Protein AF-A0A0U5C241-F1 (afdb_monomer)

Sequence (301 aa):
MSLVLGRASFMQSLDIDAQRPKVSLDPALRAWDESFIMGIRLAELQGRIFNLYSPIIMTRDTSAREPLVQDLALAMEKWYLELKQINPEGVNSARIYSLSRGNWEILFYSTQTLLFHASSGLGGGISAQCFAAAQSSLRAHLDVFPRYQEAQLLSAADYCNWILLSSSFVPFIITFLHAITAKDNNSITLLEQVLDTLQTFRTTSRGSENLYQICSTFTQVAKKLDSSQQQQQDSLHASDTAQNPSLFDPEFFQDALGADLSTHGDGDISMLDPVYTADILNDWLSGPPFPWERLDIEPGN

pLDDT: mean 78.36, std 17.92, range [30.17, 98.19]

Nearest PDB structures (foldseek):
  8qai-assembly2_B  TM=4.535E-01  e=3.267E+00  synthetic construct
  8apo-assembly1_Xd  TM=2.351E-01  e=6.649E+00  Polytomella magna

Organism: Aspergillus calidoustus (NCBI:txid454130)

Foldseek 3Di:
DCQQQQHQDPADPVNDPDDQDDQDPQLQCRLVSQVVVLVVLLVVLSNLLLVLQPPVNLPDDLVVCVVSLVVSVVSLVVSLVSNVVRDNPNHPPSLVVVLVNLLVQLLSLLSQLSSQLSSQHQPRARDPSNLVSLLSNLVSCLVNLVSCVVVVPDDLLRCCVPRVSSGFPSSLLSLLVCCLVVVDVVSLVSLVSSLVSLVRCLVVDLLSVLSSLLSVLSSLLSVLSSVVVVVVVVVVVDDDDDDDPDPLDLVSSCVSVVPPPPDDDDDDRPRPRSVVSSVQSVCCSNGRGHRSCVSVDDPDD

Structure (mmCIF, N/CA/C/O backbone):
data_AF-A0A0U5C241-F1
#
_entry.id   AF-A0A0U5C241-F1
#
loop_
_atom_site.group_PDB
_atom_site.id
_atom_site.type_symbol
_atom_site.label_atom_id
_atom_site.label_alt_id
_atom_site.label_comp_id
_atom_site.label_asym_id
_atom_site.label_entity_id
_atom_site.label_seq_id
_atom_site.pdbx_PDB_ins_code
_atom_site.Cartn_x
_atom_site.Cartn_y
_atom_site.Cartn_z
_atom_site.occupancy
_atom_site.B_iso_or_equiv
_atom_site.auth_seq_id
_atom_site.auth_comp_id
_atom_site.auth_asym_id
_atom_site.auth_atom_id
_atom_site.pdbx_PDB_model_num
ATOM 1 N N . MET A 1 1 ? 8.093 -7.503 2.665 1.00 59.78 1 MET A N 1
ATOM 2 C CA . MET A 1 1 ? 6.871 -8.337 2.731 1.00 59.78 1 MET A CA 1
ATOM 3 C C . MET A 1 1 ? 6.528 -8.875 4.118 1.00 59.78 1 MET A C 1
ATOM 5 O O . MET A 1 1 ? 5.349 -9.080 4.339 1.00 59.78 1 MET A O 1
ATOM 9 N N . SER A 1 2 ? 7.463 -9.075 5.060 1.00 66.50 2 SER A N 1
ATOM 10 C CA . SER A 1 2 ? 7.144 -9.514 6.442 1.00 66.50 2 SER A CA 1
ATOM 11 C C . SER A 1 2 ? 6.012 -8.711 7.089 1.00 66.50 2 SER A C 1
ATOM 13 O O . SER A 1 2 ? 5.047 -9.280 7.586 1.00 66.50 2 SER A O 1
ATOM 15 N N . LEU A 1 3 ? 6.094 -7.382 6.977 1.00 69.44 3 LEU A N 1
ATOM 16 C CA . LEU A 1 3 ? 5.071 -6.463 7.461 1.00 69.44 3 LEU A CA 1
ATOM 17 C C . LEU A 1 3 ? 3.717 -6.660 6.775 1.00 69.44 3 LEU A C 1
ATOM 19 O O . LEU A 1 3 ? 2.697 -6.650 7.433 1.00 69.44 3 LEU A O 1
ATOM 23 N N . VAL A 1 4 ? 3.680 -6.841 5.463 1.00 68.62 4 VAL A N 1
ATOM 24 C CA . VAL A 1 4 ? 2.408 -6.994 4.737 1.00 68.62 4 VAL A CA 1
ATOM 25 C C . VAL A 1 4 ? 1.796 -8.381 4.964 1.00 68.62 4 VAL A C 1
ATOM 27 O O . VAL A 1 4 ? 0.585 -8.531 4.929 1.00 68.62 4 VAL A O 1
ATOM 30 N N . LEU A 1 5 ? 2.635 -9.386 5.227 1.00 68.56 5 LEU A N 1
ATOM 31 C CA . LEU A 1 5 ? 2.247 -10.778 5.466 1.00 68.56 5 LEU A CA 1
ATOM 32 C C . LEU A 1 5 ? 2.026 -11.112 6.950 1.00 68.56 5 LEU A C 1
ATOM 34 O O . LEU A 1 5 ? 1.772 -12.272 7.262 1.00 68.56 5 LEU A O 1
ATOM 38 N N . GLY A 1 6 ? 2.205 -10.161 7.868 1.00 68.69 6 GLY A N 1
ATOM 39 C CA . GLY A 1 6 ? 1.970 -10.400 9.294 1.00 68.69 6 GLY A CA 1
ATOM 40 C C . GLY A 1 6 ? 2.957 -11.307 10.009 1.00 68.69 6 GLY A C 1
ATOM 41 O O . GLY A 1 6 ? 2.686 -11.750 11.122 1.00 68.69 6 GLY A O 1
ATOM 42 N N . ARG A 1 7 ? 4.103 -11.608 9.399 1.00 71.06 7 ARG A N 1
ATOM 43 C CA . ARG A 1 7 ? 5.052 -12.597 9.922 1.00 71.06 7 ARG A CA 1
ATOM 44 C C . ARG A 1 7 ? 6.474 -12.082 9.900 1.00 71.06 7 ARG A C 1
ATOM 46 O O . ARG A 1 7 ? 6.858 -11.333 9.003 1.00 71.06 7 ARG A O 1
ATOM 53 N N . ALA A 1 8 ? 7.270 -12.523 10.869 1.00 73.19 8 ALA A N 1
ATOM 54 C CA . ALA A 1 8 ? 8.681 -12.173 10.929 1.00 73.19 8 ALA A CA 1
ATOM 55 C C . ALA A 1 8 ? 9.400 -12.595 9.639 1.00 73.19 8 ALA A C 1
ATOM 57 O O . ALA A 1 8 ? 9.081 -13.619 9.033 1.00 73.19 8 ALA A O 1
ATOM 58 N N . SER A 1 9 ? 10.372 -11.788 9.209 1.00 74.12 9 SER A N 1
ATOM 59 C CA . SER A 1 9 ? 11.200 -12.158 8.063 1.00 74.12 9 SER A CA 1
ATOM 60 C C . SER A 1 9 ? 12.032 -13.390 8.413 1.00 74.12 9 SER A C 1
ATOM 62 O O . SER A 1 9 ? 12.724 -13.395 9.431 1.00 74.12 9 SER A O 1
ATOM 64 N N . PHE A 1 10 ? 11.995 -14.410 7.554 1.00 72.31 10 PHE A N 1
ATOM 65 C CA . PHE A 1 10 ? 12.862 -15.586 7.676 1.00 72.31 10 PHE A CA 1
ATOM 66 C C . PHE A 1 10 ? 14.340 -15.252 7.431 1.00 72.31 10 PHE A C 1
ATOM 68 O O . PHE A 1 10 ? 15.212 -15.970 7.902 1.00 72.31 10 PHE A O 1
ATOM 75 N N . MET A 1 11 ? 14.610 -14.161 6.710 1.00 76.19 11 MET A N 1
ATOM 76 C CA . MET A 1 11 ? 15.948 -13.637 6.444 1.00 76.19 11 MET A CA 1
ATOM 77 C C . MET A 1 11 ? 16.036 -12.234 7.041 1.00 76.19 11 MET A C 1
ATOM 79 O O . MET A 1 11 ? 15.288 -11.340 6.627 1.00 76.19 11 MET A O 1
ATOM 83 N N . GLN A 1 12 ? 16.883 -12.041 8.052 1.00 73.50 12 GLN A N 1
ATOM 84 C CA . GLN A 1 12 ? 17.067 -10.724 8.659 1.00 73.50 12 GLN A CA 1
ATOM 85 C C . GLN A 1 12 ? 17.975 -9.875 7.771 1.00 73.50 12 GLN A C 1
ATOM 87 O O . GLN A 1 12 ? 18.817 -10.400 7.052 1.00 73.50 12 GLN A O 1
ATOM 92 N N . SER A 1 13 ? 17.852 -8.546 7.839 1.00 72.62 13 SER A N 1
ATOM 93 C CA . SER A 1 13 ? 18.715 -7.651 7.051 1.00 72.62 13 SER A CA 1
ATOM 94 C C . SER A 1 13 ? 20.209 -7.868 7.325 1.00 72.62 13 SER A C 1
ATOM 96 O O . SER A 1 13 ? 21.023 -7.621 6.446 1.00 72.62 13 SER A O 1
ATOM 98 N N . LEU A 1 14 ? 20.563 -8.333 8.529 1.00 73.75 14 LEU A N 1
ATOM 99 C CA . LEU A 1 14 ? 21.940 -8.658 8.919 1.00 73.75 14 LEU A CA 1
ATOM 100 C C . LEU A 1 14 ? 22.480 -9.925 8.239 1.00 73.75 14 LEU A C 1
ATOM 102 O O . LEU A 1 14 ? 23.694 -10.076 8.145 1.00 73.75 14 LEU A O 1
ATOM 106 N N . ASP A 1 15 ? 21.596 -10.799 7.755 1.00 77.56 15 ASP A N 1
ATOM 107 C CA . ASP A 1 15 ? 21.958 -12.047 7.074 1.00 77.56 15 ASP A CA 1
ATOM 108 C C . ASP A 1 15 ? 22.133 -11.848 5.557 1.00 77.56 15 ASP A C 1
ATOM 110 O O . ASP A 1 15 ? 22.505 -12.780 4.847 1.00 77.56 15 ASP A O 1
ATOM 114 N N . ILE A 1 16 ? 21.847 -10.644 5.042 1.00 81.94 16 ILE A N 1
ATOM 115 C CA . ILE A 1 16 ? 21.964 -10.306 3.622 1.00 81.94 16 ILE A CA 1
ATOM 116 C C . ILE A 1 16 ? 23.348 -9.700 3.376 1.00 81.94 16 ILE A C 1
ATOM 118 O O . ILE A 1 16 ? 23.592 -8.528 3.657 1.00 81.94 16 ILE A O 1
ATOM 122 N N . ASP A 1 17 ? 24.251 -10.495 2.811 1.00 84.31 17 ASP A N 1
ATOM 123 C CA . ASP A 1 17 ? 25.594 -10.074 2.393 1.00 84.31 17 ASP A CA 1
ATOM 124 C C . ASP A 1 17 ? 25.641 -9.536 0.948 1.00 84.31 17 ASP A C 1
ATOM 126 O O . ASP A 1 17 ? 26.655 -8.991 0.497 1.00 84.31 17 ASP A O 1
ATOM 130 N N . ALA A 1 18 ? 24.526 -9.643 0.222 1.00 85.88 18 ALA A N 1
ATOM 131 C CA . ALA A 1 18 ? 24.393 -9.144 -1.135 1.00 85.88 18 ALA A CA 1
ATOM 132 C C . ALA A 1 18 ? 24.507 -7.611 -1.192 1.00 85.88 18 ALA A C 1
ATOM 134 O O . ALA A 1 18 ? 23.811 -6.870 -0.495 1.00 85.88 18 ALA A O 1
ATOM 135 N N . GLN A 1 19 ? 25.358 -7.116 -2.094 1.00 87.06 19 GLN A N 1
ATOM 136 C CA . GLN A 1 19 ? 25.434 -5.686 -2.386 1.00 87.06 19 GLN A CA 1
ATOM 137 C C . GLN A 1 19 ? 24.187 -5.225 -3.143 1.00 87.06 19 GLN A C 1
ATOM 139 O O . GLN A 1 19 ? 23.622 -5.960 -3.956 1.00 87.06 19 GLN A O 1
ATOM 144 N N . ARG A 1 20 ? 23.790 -3.966 -2.928 1.00 87.56 20 ARG A N 1
ATOM 145 C CA . ARG A 1 20 ? 22.727 -3.353 -3.732 1.00 87.56 20 ARG A CA 1
ATOM 146 C C . ARG A 1 20 ? 23.134 -3.315 -5.212 1.00 87.56 20 ARG A C 1
ATOM 148 O O . ARG A 1 20 ? 24.317 -3.104 -5.503 1.00 87.56 20 ARG A O 1
ATOM 155 N N . PRO A 1 21 ? 22.176 -3.470 -6.143 1.00 89.69 21 PRO A N 1
ATOM 156 C CA . PRO A 1 21 ? 22.462 -3.348 -7.565 1.00 89.69 21 PRO A CA 1
ATOM 157 C C . PRO A 1 21 ? 23.100 -2.000 -7.894 1.00 89.69 21 PRO A C 1
ATOM 159 O O . PRO A 1 21 ? 22.772 -0.973 -7.294 1.00 89.69 21 PRO A O 1
ATOM 162 N N . LYS A 1 22 ? 24.013 -2.002 -8.866 1.00 93.62 22 LYS A N 1
ATOM 163 C CA . LYS A 1 22 ? 24.551 -0.764 -9.431 1.00 93.62 22 LYS A CA 1
ATOM 164 C C . LYS A 1 22 ? 23.527 -0.184 -10.397 1.00 93.62 22 LYS A C 1
ATOM 166 O O . LYS A 1 22 ? 22.982 -0.920 -11.211 1.00 93.62 22 LYS A O 1
ATOM 171 N N . VAL A 1 23 ? 23.323 1.126 -10.325 1.00 95.88 23 VAL A N 1
ATOM 172 C CA . VAL A 1 23 ? 22.474 1.851 -11.273 1.00 95.88 23 VAL A CA 1
ATOM 173 C C . VAL A 1 23 ? 23.145 1.857 -12.645 1.00 95.88 23 VAL A C 1
ATOM 175 O O . VAL A 1 23 ? 24.320 2.221 -12.758 1.00 95.88 23 VAL A O 1
ATO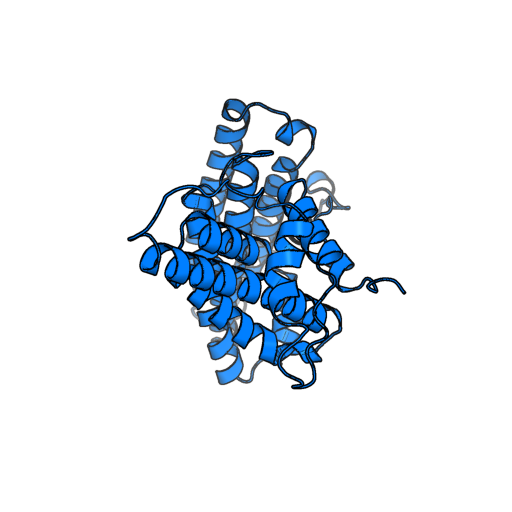M 178 N N . SER A 1 24 ? 22.410 1.448 -13.676 1.00 94.38 24 SER A N 1
ATOM 179 C CA . SER A 1 24 ? 22.882 1.475 -15.055 1.00 94.38 24 SER A CA 1
ATOM 180 C C . SER A 1 24 ? 23.155 2.903 -15.534 1.00 94.38 24 SER A C 1
ATOM 182 O O . SER A 1 24 ? 22.475 3.860 -15.161 1.00 94.38 24 SER A O 1
ATOM 184 N N . LEU A 1 25 ? 24.155 3.042 -16.407 1.00 94.94 25 LEU A N 1
ATOM 185 C CA . LEU A 1 25 ? 24.402 4.284 -17.145 1.00 94.94 25 LEU A CA 1
ATOM 186 C C . LEU A 1 25 ? 23.478 4.429 -18.362 1.00 94.94 25 LEU A C 1
ATOM 188 O O . LEU A 1 25 ? 23.414 5.514 -18.933 1.00 94.94 25 LEU A O 1
ATOM 192 N N . ASP A 1 26 ? 22.785 3.357 -18.756 1.00 96.56 26 ASP A N 1
ATOM 193 C CA . ASP A 1 26 ? 21.784 3.382 -19.820 1.00 96.56 26 ASP A CA 1
ATOM 194 C C . ASP A 1 26 ? 20.550 4.180 -19.359 1.00 96.56 26 ASP A C 1
ATOM 196 O O . ASP A 1 26 ? 19.857 3.735 -18.433 1.00 96.56 26 ASP A O 1
ATOM 200 N N . PRO A 1 27 ? 20.233 5.328 -19.993 1.00 94.69 27 PRO A N 1
ATOM 201 C CA . PRO A 1 27 ? 19.052 6.120 -19.651 1.00 94.69 27 PRO A CA 1
ATOM 202 C C . PRO A 1 27 ? 17.745 5.319 -19.721 1.00 94.69 27 PRO A C 1
ATOM 204 O O . PRO A 1 27 ? 16.825 5.587 -18.952 1.00 94.69 27 PRO A O 1
ATOM 207 N N . ALA A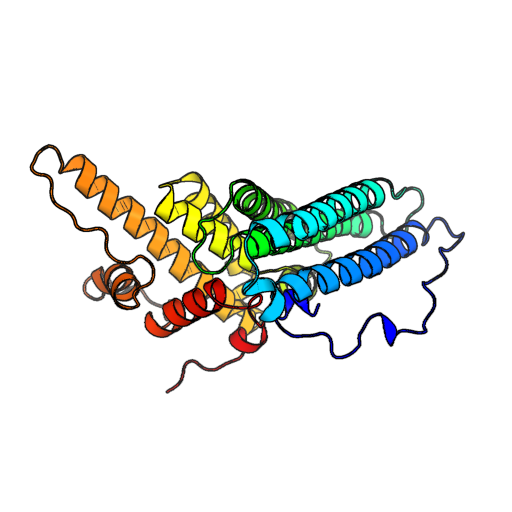 1 28 ? 17.679 4.291 -20.576 1.00 97.25 28 ALA A N 1
ATOM 208 C CA . ALA A 1 28 ? 16.505 3.434 -20.712 1.00 97.25 28 ALA A CA 1
ATOM 209 C C . ALA A 1 28 ? 16.205 2.594 -19.464 1.00 97.25 28 ALA A C 1
ATOM 211 O O . ALA A 1 28 ? 15.046 2.243 -19.236 1.00 97.25 28 ALA A O 1
ATOM 212 N N . LEU A 1 29 ? 17.228 2.279 -18.664 1.00 96.25 29 LEU A N 1
ATOM 213 C CA . LEU A 1 29 ? 17.142 1.375 -17.512 1.00 96.25 29 LEU A CA 1
ATOM 214 C C . LEU A 1 29 ? 17.347 2.086 -16.174 1.00 96.25 29 LEU A C 1
ATOM 216 O O . LEU A 1 29 ? 16.823 1.642 -15.155 1.00 96.25 29 LEU A O 1
ATOM 220 N N . ARG A 1 30 ? 18.060 3.213 -16.169 1.00 96.50 30 ARG A N 1
ATOM 221 C CA . ARG A 1 30 ? 18.445 3.940 -14.957 1.00 96.50 30 ARG A CA 1
ATOM 222 C C . ARG A 1 30 ? 17.284 4.192 -13.991 1.00 96.50 30 ARG A C 1
ATOM 224 O O . ARG A 1 30 ? 17.402 3.904 -12.803 1.00 96.50 30 ARG A O 1
ATOM 231 N N . ALA A 1 31 ? 16.159 4.700 -14.491 1.00 96.81 31 ALA A N 1
ATOM 232 C CA . ALA A 1 31 ? 15.002 5.019 -13.654 1.00 96.81 31 ALA A CA 1
ATOM 233 C C . ALA A 1 31 ? 14.359 3.764 -13.030 1.00 96.81 31 ALA A C 1
ATOM 235 O O . ALA A 1 31 ? 13.809 3.831 -11.924 1.00 96.81 31 ALA A O 1
ATOM 236 N N . TRP A 1 32 ? 14.438 2.615 -13.712 1.00 96.50 32 TRP A N 1
ATOM 237 C CA . TRP A 1 32 ? 14.008 1.323 -13.177 1.00 96.50 32 TRP A CA 1
ATOM 238 C C . TRP A 1 32 ? 14.945 0.834 -12.077 1.00 96.50 32 TRP A C 1
ATOM 240 O O . TRP A 1 32 ? 14.460 0.457 -11.012 1.00 96.50 32 TRP A O 1
ATOM 250 N N . ASP A 1 33 ? 16.259 0.916 -12.286 1.00 96.56 33 ASP A N 1
ATOM 251 C CA . ASP A 1 33 ? 17.255 0.518 -11.285 1.00 96.56 33 ASP A CA 1
ATOM 252 C C . ASP A 1 33 ? 17.141 1.365 -10.011 1.00 96.56 33 ASP A C 1
ATOM 254 O O . ASP A 1 33 ? 17.117 0.835 -8.898 1.00 96.56 33 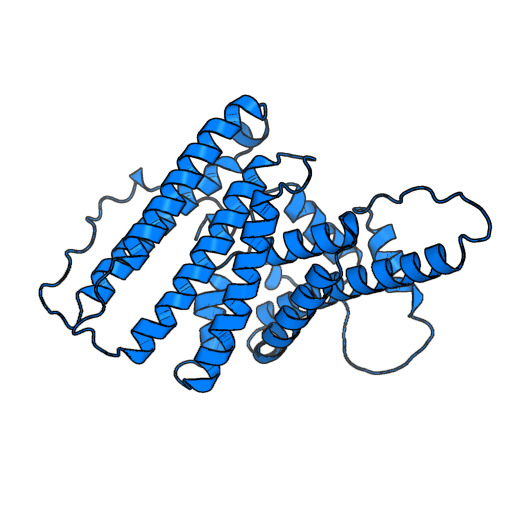ASP A O 1
ATOM 258 N N . GLU A 1 34 ? 17.003 2.685 -10.161 1.00 97.00 34 GLU A N 1
ATOM 259 C CA . GLU A 1 34 ? 16.780 3.601 -9.040 1.00 97.00 34 GLU A CA 1
ATOM 260 C C . GLU A 1 34 ? 15.471 3.259 -8.303 1.00 97.00 34 GLU A C 1
ATOM 262 O O . GLU A 1 34 ? 15.453 3.191 -7.072 1.00 97.00 34 GLU A O 1
ATOM 267 N N . SER A 1 35 ? 14.391 2.943 -9.031 1.00 96.38 35 SER A N 1
ATOM 268 C CA . SER A 1 35 ? 13.113 2.525 -8.427 1.00 96.38 35 SER A CA 1
ATOM 269 C C . SER A 1 35 ? 13.229 1.182 -7.697 1.00 96.38 35 SER A C 1
ATOM 271 O O . SER A 1 35 ? 12.663 1.014 -6.618 1.00 96.38 35 SER A O 1
ATOM 273 N N . PHE A 1 36 ? 14.000 0.234 -8.232 1.00 95.12 36 PHE A N 1
ATOM 274 C 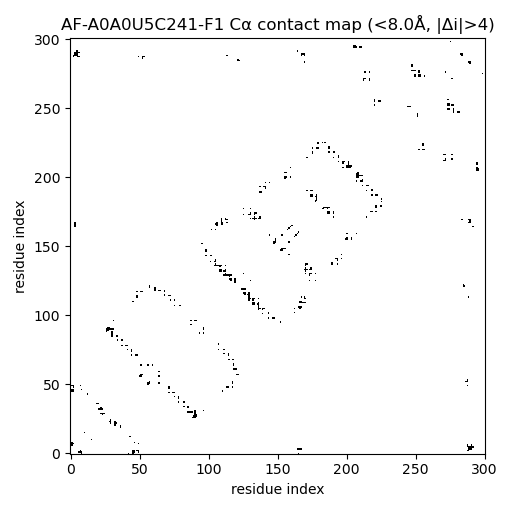CA . PHE A 1 36 ? 14.251 -1.053 -7.587 1.00 95.12 36 PHE A CA 1
ATOM 275 C C . PHE A 1 36 ? 15.023 -0.885 -6.272 1.00 95.12 36 PHE A C 1
ATOM 277 O O . PHE A 1 36 ? 14.653 -1.470 -5.252 1.00 95.12 36 PHE A O 1
ATOM 284 N N . ILE A 1 37 ? 16.038 -0.015 -6.254 1.00 95.94 37 ILE A N 1
ATOM 285 C CA . ILE A 1 37 ? 16.758 0.352 -5.027 1.00 95.94 37 ILE A CA 1
ATOM 286 C C . ILE A 1 37 ? 15.805 0.984 -4.004 1.00 95.94 37 ILE A C 1
ATOM 288 O O . ILE A 1 37 ? 15.890 0.669 -2.813 1.00 95.94 37 ILE A O 1
ATOM 292 N N . MET A 1 38 ? 14.864 1.829 -4.440 1.00 96.50 38 MET A N 1
ATOM 293 C CA . MET A 1 38 ? 13.820 2.348 -3.551 1.00 96.50 38 MET A CA 1
ATOM 294 C C . MET A 1 38 ? 12.932 1.232 -2.995 1.00 96.50 38 MET A C 1
ATOM 296 O O . MET A 1 38 ? 12.625 1.261 -1.804 1.00 96.50 38 MET A O 1
ATOM 300 N N . GLY A 1 39 ? 12.602 0.213 -3.789 1.00 93.75 39 GLY A N 1
ATOM 301 C CA . GLY A 1 39 ? 11.913 -0.990 -3.316 1.00 93.75 39 GLY A CA 1
ATOM 302 C C . GLY A 1 39 ? 12.653 -1.711 -2.186 1.00 93.75 39 GLY A C 1
ATOM 303 O O . GLY A 1 39 ? 12.050 -2.012 -1.156 1.00 93.75 39 GLY A O 1
ATOM 304 N N . ILE A 1 40 ? 13.968 -1.911 -2.326 1.00 92.94 40 ILE A N 1
ATOM 305 C CA . ILE A 1 40 ? 14.811 -2.510 -1.273 1.00 92.94 40 ILE A CA 1
ATOM 306 C C . ILE A 1 40 ? 14.744 -1.670 0.008 1.00 92.94 40 ILE A C 1
ATOM 308 O O . ILE A 1 40 ? 14.508 -2.194 1.095 1.00 92.94 40 ILE A O 1
ATOM 312 N N . ARG A 1 41 ? 14.895 -0.349 -0.113 1.00 94.25 41 ARG A N 1
ATOM 313 C CA . ARG A 1 41 ? 14.855 0.567 1.036 1.00 94.25 41 ARG A CA 1
ATOM 314 C C . ARG A 1 41 ? 13.488 0.598 1.717 1.00 94.25 41 ARG A C 1
ATOM 316 O O . ARG A 1 41 ? 13.424 0.681 2.940 1.00 94.25 41 ARG A O 1
ATOM 323 N N . LEU A 1 42 ? 12.400 0.506 0.951 1.00 93.62 42 LEU A N 1
ATOM 324 C CA . LEU A 1 42 ? 11.059 0.389 1.520 1.00 93.62 42 LEU A CA 1
ATOM 325 C C . LEU A 1 42 ? 10.914 -0.925 2.289 1.00 93.62 42 LEU A C 1
ATOM 327 O O . LEU A 1 42 ? 10.381 -0.920 3.392 1.00 93.62 42 LEU A O 1
ATOM 331 N N . ALA A 1 43 ? 11.426 -2.035 1.753 1.00 89.81 43 ALA A N 1
ATOM 332 C CA . ALA A 1 43 ? 11.400 -3.321 2.442 1.00 89.81 43 ALA A CA 1
ATOM 333 C C . ALA A 1 43 ? 12.186 -3.290 3.770 1.00 89.81 43 ALA A C 1
ATOM 335 O O . ALA A 1 43 ? 11.718 -3.840 4.768 1.00 89.81 43 ALA A O 1
ATOM 336 N N . GLU A 1 44 ? 13.331 -2.601 3.816 1.00 90.75 44 GLU A N 1
ATOM 337 C CA . GLU A 1 44 ? 14.088 -2.355 5.055 1.00 90.75 44 GLU A CA 1
ATOM 338 C C . GLU A 1 44 ? 13.259 -1.550 6.075 1.00 90.75 44 GLU A C 1
ATOM 340 O O . GLU A 1 44 ? 13.179 -1.923 7.248 1.00 90.75 44 GLU A O 1
ATOM 345 N N . LEU A 1 45 ? 12.594 -0.473 5.635 1.00 93.00 45 LEU A N 1
ATOM 346 C CA . LEU A 1 45 ? 11.695 0.319 6.485 1.00 93.00 45 LEU A CA 1
ATOM 347 C C . LEU A 1 45 ? 10.522 -0.519 6.999 1.00 93.00 45 LEU A C 1
ATOM 349 O O . LEU A 1 45 ? 10.238 -0.497 8.194 1.00 93.00 45 LEU A O 1
ATOM 353 N N . GLN A 1 46 ? 9.893 -1.315 6.135 1.00 90.38 46 GLN A N 1
ATOM 354 C CA . GLN A 1 46 ? 8.820 -2.230 6.513 1.00 90.38 46 GLN A CA 1
ATOM 355 C C . GLN A 1 46 ? 9.277 -3.243 7.572 1.00 90.38 46 GLN A C 1
ATOM 357 O O . GLN A 1 46 ? 8.538 -3.512 8.515 1.00 90.38 46 GLN A O 1
ATOM 362 N N . GLY A 1 47 ? 10.501 -3.770 7.465 1.00 87.44 47 GLY A N 1
ATOM 363 C CA . GLY A 1 47 ? 11.082 -4.647 8.485 1.00 87.44 47 GLY A CA 1
ATOM 364 C C . GLY A 1 47 ? 11.242 -3.953 9.841 1.00 87.44 47 GLY A C 1
ATOM 365 O O . GLY A 1 47 ? 10.886 -4.516 10.874 1.00 87.44 47 GLY A O 1
ATOM 366 N N . ARG A 1 48 ? 11.702 -2.697 9.848 1.00 89.62 48 ARG A N 1
ATOM 367 C CA . ARG A 1 48 ? 11.811 -1.896 11.080 1.00 89.62 48 ARG A CA 1
ATOM 368 C C . ARG A 1 48 ? 10.443 -1.567 11.684 1.00 89.62 48 ARG A C 1
ATOM 370 O O . ARG A 1 48 ? 10.304 -1.631 12.901 1.00 89.62 48 ARG A O 1
ATOM 377 N N . ILE A 1 49 ? 9.443 -1.262 10.854 1.00 89.94 49 ILE A N 1
ATOM 378 C CA . ILE A 1 49 ? 8.055 -1.042 11.293 1.00 89.94 49 ILE A CA 1
ATOM 379 C C . ILE A 1 49 ? 7.483 -2.323 11.901 1.00 89.94 49 ILE A C 1
ATOM 381 O O . ILE A 1 49 ? 6.856 -2.268 12.954 1.00 89.94 49 ILE A O 1
ATOM 385 N N . PHE A 1 50 ? 7.746 -3.488 11.302 1.00 85.94 50 PHE A N 1
ATOM 386 C CA . PHE A 1 50 ? 7.276 -4.769 11.833 1.00 85.94 50 PHE A CA 1
ATOM 387 C C . PHE A 1 50 ? 7.773 -5.020 13.265 1.00 85.94 50 PHE A C 1
ATOM 389 O O . PHE A 1 50 ? 7.021 -5.514 14.100 1.00 85.94 50 PHE A O 1
ATOM 396 N N . ASN A 1 51 ? 8.995 -4.596 13.600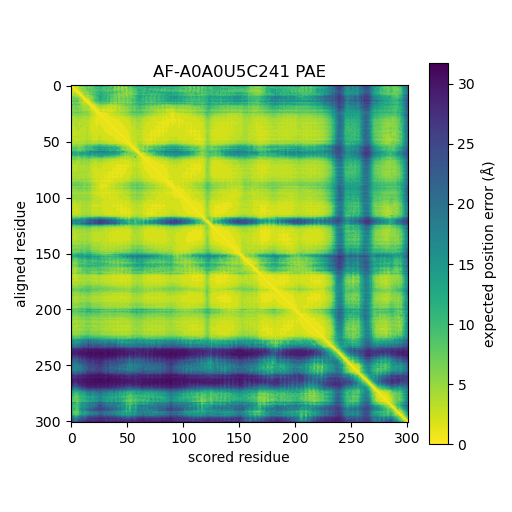 1.00 85.06 51 ASN A N 1
ATOM 397 C CA . ASN A 1 51 ? 9.527 -4.728 14.960 1.00 85.06 51 ASN A CA 1
ATOM 398 C C . ASN A 1 51 ? 8.720 -3.945 16.014 1.00 85.06 51 ASN A C 1
ATOM 400 O O . ASN A 1 51 ? 8.762 -4.310 17.192 1.00 85.06 51 ASN A O 1
ATOM 404 N N . LEU A 1 52 ? 7.958 -2.915 15.619 1.00 85.06 52 LEU A N 1
ATOM 405 C CA . LEU A 1 52 ? 7.053 -2.195 16.525 1.00 85.06 52 LEU A CA 1
ATOM 406 C C . LEU A 1 52 ? 5.874 -3.057 16.997 1.00 85.06 52 LEU A C 1
ATOM 408 O O . LEU A 1 52 ? 5.344 -2.812 18.077 1.00 85.06 52 LEU A O 1
ATOM 412 N N . TYR A 1 53 ? 5.507 -4.079 16.221 1.00 80.56 53 TYR A N 1
ATOM 413 C CA . TYR A 1 53 ? 4.478 -5.064 16.561 1.00 80.56 53 TYR A CA 1
ATOM 414 C C . TYR A 1 53 ? 5.017 -6.229 17.401 1.00 80.56 53 TYR A C 1
ATOM 416 O O . TYR A 1 53 ? 4.277 -7.149 17.739 1.00 80.56 53 TYR A O 1
ATOM 424 N N . SER A 1 54 ? 6.309 -6.229 17.750 1.00 80.12 54 SER A N 1
ATOM 425 C CA . SER A 1 54 ? 6.837 -7.249 18.655 1.00 80.12 54 SER A CA 1
ATOM 426 C C . SER A 1 54 ? 6.235 -7.083 20.059 1.00 80.12 54 SER A C 1
ATOM 428 O O . SER A 1 54 ? 6.100 -5.945 20.522 1.00 80.12 54 SER A O 1
ATOM 430 N N . PRO A 1 55 ? 5.943 -8.181 20.787 1.00 73.19 55 PRO A N 1
ATOM 431 C CA . PRO A 1 55 ? 5.342 -8.103 22.120 1.00 73.19 55 PRO A CA 1
ATOM 432 C C . PRO A 1 55 ? 6.117 -7.181 23.065 1.00 73.19 55 PRO A C 1
ATOM 434 O O . PRO A 1 55 ? 5.525 -6.367 23.760 1.00 73.19 55 PRO A O 1
ATOM 437 N N . ILE A 1 56 ? 7.454 -7.233 23.006 1.00 74.19 56 ILE A N 1
ATOM 438 C CA . ILE A 1 56 ? 8.352 -6.416 23.833 1.00 74.19 56 ILE A CA 1
ATOM 439 C C . ILE A 1 56 ? 8.147 -4.918 23.595 1.00 74.19 56 ILE A C 1
ATOM 441 O O . ILE A 1 56 ? 8.232 -4.142 24.542 1.00 74.19 56 ILE A O 1
ATOM 445 N N . ILE A 1 57 ? 7.941 -4.492 22.345 1.00 72.06 57 ILE A N 1
ATOM 446 C CA . ILE A 1 57 ? 7.718 -3.079 22.015 1.00 72.06 57 ILE A CA 1
ATOM 447 C C . ILE A 1 57 ? 6.260 -2.696 22.269 1.00 72.06 57 ILE A C 1
ATOM 449 O O . ILE A 1 57 ? 6.005 -1.594 22.751 1.00 72.06 57 ILE A O 1
ATOM 453 N N . MET A 1 58 ? 5.313 -3.603 22.018 1.00 70.50 58 MET A N 1
ATOM 454 C CA . MET A 1 58 ? 3.892 -3.351 22.248 1.00 70.50 58 MET A CA 1
ATOM 455 C C . MET A 1 58 ? 3.540 -3.171 23.727 1.00 70.50 58 MET A C 1
ATOM 457 O O . MET A 1 58 ? 2.640 -2.391 24.027 1.00 70.50 58 MET A O 1
ATOM 461 N N . THR A 1 59 ? 4.267 -3.823 24.639 1.00 69.62 59 THR A N 1
ATOM 462 C CA . THR A 1 59 ? 4.100 -3.664 26.094 1.00 69.62 59 THR A CA 1
ATOM 463 C C . THR A 1 59 ? 4.821 -2.445 26.672 1.00 69.62 59 THR A C 1
ATOM 465 O O . THR A 1 59 ? 4.726 -2.208 27.872 1.00 69.62 59 THR A O 1
ATOM 468 N N . ARG A 1 60 ? 5.592 -1.693 25.871 1.00 71.25 60 ARG A N 1
ATOM 469 C CA . ARG A 1 60 ? 6.214 -0.445 26.341 1.00 71.25 60 ARG A CA 1
ATOM 470 C C . ARG A 1 60 ? 5.178 0.664 26.442 1.00 71.25 60 ARG A C 1
ATOM 472 O O . ARG A 1 60 ? 4.277 0.748 25.608 1.00 71.25 60 ARG A O 1
ATOM 479 N N . ASP A 1 61 ? 5.405 1.566 27.390 1.00 68.75 61 ASP A N 1
ATOM 480 C CA . ASP A 1 61 ? 4.646 2.807 27.506 1.00 68.75 61 ASP A CA 1
ATOM 481 C C . ASP A 1 61 ? 4.697 3.613 26.201 1.00 68.75 61 ASP A C 1
ATOM 483 O O . ASP A 1 61 ? 5.719 3.650 25.502 1.00 68.75 61 ASP A O 1
ATOM 487 N N . THR A 1 62 ? 3.600 4.306 25.893 1.00 71.19 62 THR A N 1
ATOM 488 C CA . THR A 1 62 ? 3.442 5.132 24.685 1.00 71.19 62 THR A CA 1
ATOM 489 C C . THR A 1 62 ? 4.603 6.113 24.492 1.00 71.19 62 THR A C 1
ATOM 491 O O . THR A 1 62 ? 5.124 6.239 23.385 1.00 71.19 62 THR A O 1
ATOM 494 N N . SER A 1 63 ? 5.095 6.718 25.578 1.00 73.69 63 SER A N 1
ATOM 495 C CA . SER A 1 63 ? 6.215 7.673 25.569 1.00 73.69 63 SER A CA 1
ATOM 496 C C . SER A 1 63 ? 7.548 7.073 25.100 1.00 73.69 63 SER A C 1
ATOM 498 O O . SER A 1 63 ? 8.390 7.786 24.561 1.00 73.69 63 SER A O 1
ATOM 500 N N . ALA A 1 64 ? 7.755 5.764 25.266 1.00 75.56 64 ALA A N 1
ATOM 501 C CA . ALA A 1 64 ? 8.955 5.069 24.801 1.00 75.56 64 ALA A CA 1
ATOM 502 C C . ALA A 1 64 ? 8.837 4.588 23.342 1.00 75.56 64 ALA A C 1
ATOM 504 O O . ALA A 1 64 ? 9.849 4.270 22.712 1.00 75.56 64 ALA A O 1
ATOM 505 N N . ARG A 1 65 ? 7.612 4.515 22.802 1.00 79.06 65 ARG A N 1
ATOM 506 C CA . ARG A 1 65 ? 7.320 4.112 21.414 1.00 79.06 65 ARG A CA 1
ATOM 507 C C . ARG A 1 65 ? 7.282 5.303 20.466 1.00 79.06 65 ARG A C 1
ATOM 509 O O . ARG A 1 65 ? 7.744 5.185 19.335 1.00 79.06 65 ARG A O 1
ATOM 516 N N . GLU A 1 66 ? 6.775 6.438 20.932 1.00 84.81 66 GLU A N 1
ATOM 517 C CA . GLU A 1 66 ? 6.605 7.659 20.142 1.00 84.81 66 GLU A CA 1
ATOM 518 C C . GLU A 1 66 ? 7.889 8.114 19.415 1.00 84.81 66 GLU A C 1
ATOM 520 O O . GLU A 1 66 ? 7.818 8.340 18.205 1.00 84.81 66 GLU A O 1
ATOM 525 N N . PRO A 1 67 ? 9.090 8.126 20.038 1.00 88.75 67 PRO A N 1
ATOM 526 C CA . PRO A 1 67 ? 10.317 8.492 19.328 1.00 88.75 67 PRO A CA 1
ATOM 527 C C . PRO A 1 67 ? 10.669 7.529 18.184 1.00 88.75 67 PRO A C 1
ATOM 529 O O . PRO A 1 67 ? 11.180 7.957 17.151 1.00 88.75 67 PRO A O 1
ATOM 532 N N . LEU A 1 68 ? 10.384 6.229 18.346 1.00 89.56 68 LEU A N 1
ATOM 533 C CA . LEU A 1 68 ? 10.637 5.214 17.316 1.00 89.56 68 LEU A CA 1
ATOM 534 C C . LEU A 1 68 ? 9.691 5.391 16.126 1.00 89.56 68 LEU A C 1
ATOM 536 O O . LEU A 1 68 ? 10.115 5.288 14.975 1.00 89.56 68 LEU A O 1
ATOM 540 N N . VAL A 1 69 ? 8.416 5.669 16.410 1.00 90.81 69 VAL A N 1
ATOM 541 C CA . VAL A 1 69 ? 7.406 5.949 15.384 1.00 90.81 69 VAL A CA 1
ATOM 542 C C . VAL A 1 69 ? 7.780 7.216 14.617 1.00 90.81 69 VAL A C 1
ATOM 544 O O . VAL A 1 69 ? 7.757 7.206 13.388 1.00 90.81 69 VAL A O 1
ATOM 547 N N . GLN A 1 70 ? 8.184 8.276 15.321 1.00 92.81 70 GLN A N 1
ATOM 548 C CA . GLN A 1 70 ? 8.563 9.545 14.705 1.00 92.81 70 GLN A CA 1
ATOM 549 C C . GLN A 1 70 ? 9.803 9.413 13.807 1.00 92.81 70 GLN A C 1
ATOM 551 O O . GLN A 1 70 ? 9.803 9.938 12.694 1.00 92.81 70 GLN A O 1
ATOM 556 N N . ASP A 1 71 ? 10.840 8.684 14.242 1.00 95.44 71 ASP A N 1
ATOM 557 C CA . ASP A 1 71 ? 12.026 8.409 13.413 1.00 95.44 71 ASP A CA 1
ATOM 558 C C . ASP A 1 71 ? 11.650 7.678 12.115 1.00 95.44 71 ASP A C 1
ATOM 560 O O . ASP A 1 71 ? 12.059 8.067 11.018 1.00 95.44 71 ASP A O 1
ATOM 564 N N . LEU A 1 72 ? 10.808 6.646 12.222 1.00 96.19 72 LEU A N 1
ATOM 565 C CA . LEU A 1 72 ? 10.340 5.893 11.061 1.00 96.19 72 LEU A CA 1
ATOM 566 C C . LEU A 1 72 ? 9.431 6.723 10.151 1.00 96.19 72 LEU A C 1
ATOM 568 O O . LEU A 1 72 ? 9.507 6.567 8.932 1.00 96.19 72 LEU A O 1
ATOM 572 N N . ALA A 1 73 ? 8.619 7.625 10.704 1.00 95.75 73 ALA A N 1
ATOM 573 C CA . ALA A 1 73 ? 7.758 8.512 9.926 1.00 95.75 73 ALA A CA 1
ATOM 574 C C . ALA A 1 73 ? 8.592 9.475 9.071 1.00 95.75 73 ALA A C 1
ATOM 576 O O . ALA A 1 73 ? 8.357 9.586 7.867 1.00 95.75 73 ALA A O 1
ATOM 577 N N . LEU A 1 74 ? 9.628 10.081 9.663 1.00 97.56 74 LEU A N 1
ATOM 578 C CA . LEU A 1 74 ? 10.583 10.930 8.946 1.00 97.56 74 LEU A CA 1
ATOM 579 C C . LEU A 1 74 ? 11.351 10.144 7.875 1.00 97.56 74 LEU A C 1
ATOM 581 O O . LEU A 1 74 ? 11.558 10.634 6.763 1.00 97.56 74 LEU A O 1
ATOM 585 N N . ALA A 1 75 ? 11.760 8.910 8.179 1.00 97.88 75 ALA A N 1
ATOM 586 C CA . ALA A 1 75 ? 12.452 8.057 7.217 1.00 97.88 75 ALA A CA 1
ATOM 587 C C . ALA A 1 75 ? 11.555 7.663 6.028 1.00 97.88 75 ALA A C 1
ATOM 589 O O . ALA A 1 75 ? 12.022 7.659 4.887 1.00 97.88 75 ALA A O 1
ATOM 590 N N . MET A 1 76 ? 10.275 7.377 6.283 1.00 97.38 76 MET A N 1
ATOM 591 C CA . MET A 1 76 ? 9.261 7.127 5.254 1.00 97.38 76 MET A CA 1
ATOM 592 C C . MET A 1 76 ? 9.053 8.362 4.370 1.00 97.38 76 MET A C 1
ATOM 594 O O . MET A 1 76 ? 9.093 8.251 3.146 1.00 97.38 76 MET A O 1
ATOM 598 N N . GLU A 1 77 ? 8.881 9.546 4.960 1.00 97.25 77 GLU A N 1
ATOM 599 C CA . GLU A 1 77 ? 8.702 10.791 4.204 1.00 97.25 77 GLU A CA 1
ATOM 600 C C . GLU A 1 77 ? 9.919 11.097 3.323 1.00 97.25 77 GLU A C 1
ATOM 602 O O . GLU A 1 77 ? 9.780 11.364 2.128 1.00 97.25 77 GLU A O 1
ATOM 607 N N . LYS A 1 78 ? 11.128 10.958 3.878 1.00 98.19 78 LYS A N 1
ATOM 608 C CA . LYS A 1 78 ? 12.372 11.091 3.115 1.00 98.19 78 LYS A CA 1
ATOM 609 C C . LYS A 1 78 ? 12.430 10.108 1.945 1.00 98.19 78 LYS A C 1
ATOM 611 O O . LYS A 1 78 ? 12.774 10.507 0.835 1.00 98.19 78 LYS A O 1
ATOM 616 N N . TRP A 1 79 ? 12.084 8.840 2.177 1.00 98.19 79 TRP A N 1
ATOM 617 C CA . TRP A 1 79 ? 12.019 7.830 1.120 1.00 98.19 79 TRP A CA 1
ATOM 618 C C . TRP A 1 79 ? 11.056 8.253 0.003 1.00 98.19 79 TRP A C 1
ATOM 620 O O . TRP A 1 79 ? 11.394 8.139 -1.172 1.00 98.19 79 TRP A O 1
ATOM 630 N N . TYR A 1 80 ? 9.892 8.803 0.349 1.00 97.50 80 TYR A N 1
ATOM 631 C CA . TYR A 1 80 ? 8.890 9.221 -0.631 1.00 97.50 80 TYR A CA 1
ATOM 632 C C . TYR A 1 80 ? 9.343 10.421 -1.468 1.00 97.50 80 TYR A C 1
ATOM 634 O O . TYR A 1 80 ? 9.149 10.442 -2.686 1.00 97.50 80 TYR A O 1
ATOM 642 N N . LEU A 1 81 ? 10.000 11.397 -0.835 1.00 97.88 81 LEU A N 1
ATOM 643 C CA . LEU A 1 81 ? 10.586 12.547 -1.523 1.00 97.88 81 LEU A CA 1
ATOM 644 C C . LEU A 1 81 ? 11.678 12.119 -2.507 1.00 97.88 81 LEU A C 1
ATOM 646 O O . LEU A 1 81 ? 11.661 12.541 -3.660 1.00 97.88 81 LEU A O 1
ATOM 650 N N . GLU A 1 82 ? 12.595 11.250 -2.082 1.00 97.75 82 GLU A N 1
ATOM 651 C CA . GLU A 1 82 ? 13.666 10.738 -2.944 1.00 97.75 82 GLU A CA 1
ATOM 652 C C . GLU A 1 82 ? 13.114 9.891 -4.094 1.00 97.75 82 GLU A C 1
ATOM 654 O O . GLU A 1 82 ? 13.556 10.027 -5.232 1.00 97.75 82 GLU A O 1
ATOM 659 N N . LEU A 1 83 ? 12.091 9.073 -3.829 1.00 97.06 83 LEU A N 1
ATOM 660 C CA . LEU A 1 83 ? 11.398 8.313 -4.860 1.00 97.06 83 LEU A CA 1
ATOM 661 C C . LEU A 1 83 ? 10.843 9.261 -5.938 1.00 97.06 83 LEU A C 1
ATOM 663 O O . LEU A 1 83 ? 11.000 8.982 -7.127 1.00 97.06 83 LEU A O 1
ATOM 667 N N . LYS A 1 84 ? 10.205 10.375 -5.553 1.00 96.25 84 LYS A N 1
ATOM 668 C CA . LYS A 1 84 ? 9.653 11.376 -6.489 1.00 96.25 84 LYS A CA 1
ATOM 669 C C . LYS A 1 84 ? 10.710 12.132 -7.296 1.00 96.25 84 LYS A C 1
ATOM 671 O O . LYS A 1 84 ? 10.370 12.683 -8.337 1.00 96.25 84 LYS A O 1
ATOM 676 N N . GLN A 1 85 ? 11.960 12.153 -6.841 1.00 96.94 85 GLN A N 1
ATOM 677 C CA . GLN A 1 85 ? 13.067 12.835 -7.519 1.00 96.94 85 GLN A CA 1
ATOM 678 C C . GLN A 1 85 ? 13.745 11.986 -8.605 1.00 96.94 85 GLN A C 1
ATOM 680 O O . GLN A 1 85 ? 14.597 12.507 -9.323 1.00 96.94 85 GLN A O 1
ATOM 685 N N . ILE A 1 86 ? 13.380 10.706 -8.748 1.00 97.31 86 ILE A N 1
ATOM 686 C CA . ILE A 1 86 ? 13.905 9.847 -9.819 1.00 97.31 86 ILE A CA 1
ATOM 687 C C . ILE A 1 86 ? 13.546 10.458 -11.178 1.00 97.31 86 ILE A C 1
ATOM 689 O O . ILE A 1 86 ? 12.368 10.668 -11.473 1.00 97.31 86 ILE A O 1
ATOM 693 N N . ASN A 1 87 ? 14.560 10.726 -12.007 1.00 95.50 87 ASN A N 1
ATOM 694 C CA . ASN A 1 87 ? 14.365 11.307 -13.333 1.00 95.50 87 ASN A CA 1
ATOM 695 C C . ASN A 1 87 ? 13.822 10.237 -14.304 1.00 95.50 87 ASN A C 1
ATOM 697 O O . ASN A 1 87 ? 14.529 9.261 -14.562 1.00 95.50 87 ASN A O 1
ATOM 701 N N . PRO A 1 88 ? 12.611 10.402 -14.872 1.00 95.69 88 PRO A N 1
ATOM 702 C CA . PRO A 1 88 ? 12.055 9.455 -15.838 1.00 95.69 88 PRO A CA 1
ATOM 703 C C . PRO A 1 88 ? 12.612 9.626 -17.262 1.00 95.69 88 PRO A C 1
ATOM 705 O O . PRO A 1 88 ? 12.226 8.880 -18.160 1.00 95.69 88 PRO A O 1
ATOM 708 N N . GLU A 1 89 ? 13.450 10.633 -17.518 1.00 95.50 89 GLU A N 1
ATOM 709 C CA . GLU A 1 89 ? 13.939 10.941 -18.861 1.00 95.50 89 GLU A CA 1
ATOM 710 C C . GLU A 1 89 ? 14.707 9.766 -19.483 1.00 95.50 89 GLU A C 1
ATOM 712 O O . GLU A 1 89 ? 15.631 9.209 -18.894 1.00 95.50 89 GLU A O 1
ATOM 717 N N . GLY A 1 90 ? 14.319 9.405 -20.707 1.00 95.19 90 GLY A N 1
ATOM 718 C CA . GLY A 1 90 ? 14.948 8.327 -21.466 1.00 95.19 90 GLY A CA 1
ATOM 719 C C . GLY A 1 90 ? 14.481 6.920 -21.096 1.00 95.19 90 GLY A C 1
ATOM 720 O O . GLY A 1 90 ? 14.862 5.992 -21.804 1.00 95.19 90 GLY A O 1
ATOM 721 N N . VAL A 1 91 ? 13.636 6.751 -20.067 1.00 97.38 91 VAL A N 1
ATOM 722 C CA . VAL A 1 91 ? 13.180 5.429 -19.612 1.00 97.38 91 VAL A CA 1
ATOM 723 C C . VAL A 1 91 ? 12.446 4.670 -20.719 1.00 97.38 91 VAL A C 1
ATOM 725 O O . VAL A 1 91 ? 11.591 5.216 -21.428 1.00 97.38 91 VAL A O 1
ATOM 728 N N . ASN A 1 92 ? 12.749 3.380 -20.861 1.00 95.44 92 ASN A N 1
ATOM 729 C CA . ASN A 1 92 ? 11.960 2.523 -21.735 1.00 95.44 92 ASN A CA 1
ATOM 730 C C . ASN A 1 92 ? 10.551 2.307 -21.160 1.00 95.44 92 ASN A C 1
ATOM 732 O O . ASN A 1 92 ? 10.301 2.467 -19.965 1.00 95.44 92 ASN A O 1
ATOM 736 N N . SER A 1 93 ? 9.602 1.939 -22.025 1.00 92.38 93 SER A N 1
ATOM 737 C CA . SER A 1 93 ? 8.231 1.630 -21.600 1.00 92.38 93 SER A CA 1
ATOM 738 C C . SER A 1 93 ? 7.615 2.727 -20.714 1.00 92.38 93 SER A C 1
ATOM 740 O O . SER A 1 93 ? 6.976 2.430 -19.705 1.00 92.38 93 SER A O 1
ATOM 742 N N . ALA A 1 94 ? 7.796 4.000 -21.088 1.00 93.19 94 ALA A N 1
ATOM 743 C CA . ALA A 1 94 ? 7.443 5.168 -20.272 1.00 93.19 94 ALA A CA 1
ATOM 744 C C . ALA A 1 94 ? 6.006 5.148 -19.718 1.00 93.19 94 ALA A C 1
ATOM 746 O O . ALA A 1 94 ? 5.766 5.600 -18.599 1.00 93.19 94 ALA A O 1
ATOM 747 N N . ARG A 1 95 ? 5.051 4.563 -20.456 1.00 89.69 95 ARG A N 1
ATOM 748 C CA . ARG A 1 95 ? 3.674 4.352 -19.980 1.00 89.69 95 ARG A CA 1
ATOM 749 C C . ARG A 1 95 ? 3.613 3.413 -18.767 1.00 89.69 95 ARG A C 1
ATOM 751 O O . ARG A 1 95 ? 2.967 3.747 -17.781 1.00 89.69 95 ARG A O 1
ATOM 758 N N . ILE A 1 96 ? 4.311 2.275 -18.820 1.00 88.75 96 ILE A N 1
ATOM 759 C CA . ILE A 1 96 ? 4.416 1.321 -17.700 1.00 88.75 96 ILE A CA 1
ATOM 760 C C . ILE A 1 96 ? 5.152 1.979 -16.531 1.00 88.75 96 ILE A C 1
ATOM 762 O O . ILE A 1 96 ? 4.709 1.878 -15.389 1.00 88.75 96 ILE A O 1
ATOM 766 N N . TYR A 1 97 ? 6.237 2.706 -16.816 1.00 92.38 97 TYR A N 1
ATOM 767 C CA . TYR A 1 97 ? 6.978 3.432 -15.787 1.00 92.38 97 TYR A CA 1
ATOM 768 C C . TYR A 1 97 ? 6.079 4.432 -15.049 1.00 92.38 97 TYR A 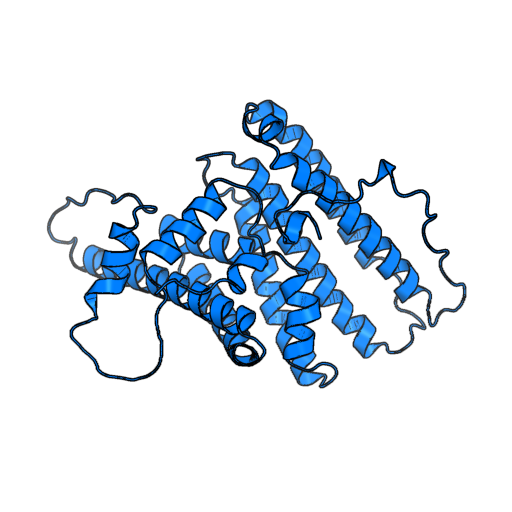C 1
ATOM 770 O O . TYR A 1 97 ? 6.016 4.417 -13.820 1.00 92.38 97 TYR A O 1
ATOM 778 N N . SER A 1 98 ? 5.317 5.240 -15.790 1.00 92.00 98 SER A N 1
ATOM 779 C CA . SER A 1 98 ? 4.362 6.206 -15.239 1.00 92.00 98 SER A CA 1
ATOM 780 C C . SER A 1 98 ? 3.289 5.544 -14.365 1.00 92.00 98 SER A C 1
ATOM 782 O O . SER A 1 98 ? 3.029 6.024 -13.263 1.00 92.00 98 SER A O 1
ATOM 784 N N . LEU A 1 99 ? 2.725 4.410 -14.792 1.00 88.31 99 LEU A N 1
ATOM 785 C CA . LEU A 1 99 ? 1.756 3.652 -13.988 1.00 88.31 99 LEU A CA 1
ATOM 786 C C . LEU A 1 99 ? 2.373 3.093 -12.703 1.00 88.31 99 LEU A C 1
ATOM 788 O O . LEU A 1 99 ? 1.763 3.184 -11.638 1.00 88.31 99 LEU A O 1
ATOM 792 N N . SER A 1 100 ? 3.611 2.591 -12.769 1.00 89.62 100 SER A N 1
ATOM 793 C CA . SER A 1 100 ? 4.301 2.039 -11.596 1.00 89.62 100 SER A CA 1
ATOM 794 C C . SER A 1 100 ? 4.478 3.066 -10.472 1.00 89.62 100 SER A C 1
ATOM 796 O O . SER A 1 100 ? 4.543 2.695 -9.302 1.00 89.62 100 SER A O 1
ATOM 798 N N . ARG A 1 101 ? 4.495 4.369 -10.800 1.00 92.88 101 ARG A N 1
ATOM 799 C CA . ARG A 1 101 ? 4.564 5.455 -9.811 1.00 92.88 101 ARG A CA 1
ATOM 800 C C . ARG A 1 101 ? 3.391 5.418 -8.843 1.00 92.88 101 ARG A C 1
ATOM 802 O O . ARG A 1 101 ? 3.608 5.572 -7.647 1.00 92.88 101 ARG A O 1
ATOM 809 N N . GLY A 1 102 ? 2.194 5.135 -9.351 1.00 91.12 102 GLY A N 1
ATOM 810 C CA . GLY A 1 102 ? 0.996 4.972 -8.534 1.00 91.12 102 GLY A CA 1
ATOM 811 C C . GLY A 1 102 ? 1.088 3.789 -7.568 1.00 91.12 102 GLY A C 1
ATOM 812 O O . GLY A 1 102 ? 0.686 3.899 -6.413 1.00 91.12 102 GLY A O 1
ATOM 813 N N . ASN A 1 103 ? 1.707 2.682 -7.990 1.00 89.62 103 ASN A N 1
ATOM 814 C CA . ASN A 1 103 ? 1.913 1.523 -7.114 1.00 89.62 103 ASN A CA 1
ATOM 815 C C . ASN A 1 103 ? 2.776 1.893 -5.909 1.00 89.62 103 ASN A C 1
ATOM 817 O O . ASN A 1 103 ? 2.488 1.484 -4.789 1.00 89.62 103 ASN A O 1
ATOM 821 N N . TRP A 1 104 ? 3.822 2.693 -6.119 1.00 93.44 104 TRP A N 1
ATOM 822 C CA . TRP A 1 104 ? 4.661 3.146 -5.016 1.00 93.44 104 TRP A CA 1
ATOM 823 C C . TRP A 1 104 ? 3.910 4.046 -4.030 1.00 93.44 104 TRP A C 1
ATOM 825 O O . TRP A 1 104 ? 4.173 3.957 -2.833 1.00 93.44 104 TRP A O 1
ATOM 835 N N . GLU A 1 105 ? 2.968 4.869 -4.500 1.00 93.75 105 GLU A N 1
ATOM 836 C CA . GLU A 1 105 ? 2.106 5.677 -3.624 1.00 93.75 105 GLU A CA 1
ATOM 837 C C . GLU A 1 105 ? 1.189 4.796 -2.767 1.00 93.75 105 GLU A C 1
ATOM 839 O O . GLU A 1 105 ? 1.105 4.995 -1.555 1.00 93.75 105 GLU A O 1
ATOM 844 N N . ILE A 1 106 ? 0.584 3.763 -3.361 1.00 92.69 106 ILE A N 1
ATOM 845 C CA . ILE A 1 106 ? -0.204 2.759 -2.631 1.00 92.69 106 ILE A CA 1
ATOM 846 C C . ILE A 1 106 ? 0.642 2.103 -1.531 1.00 92.69 106 ILE A C 1
ATOM 848 O O . ILE A 1 106 ? 0.247 2.060 -0.363 1.00 92.69 106 ILE A O 1
ATOM 852 N N . LEU A 1 107 ? 1.837 1.616 -1.881 1.00 92.44 107 LEU A N 1
ATOM 853 C CA . LEU A 1 107 ? 2.731 0.953 -0.929 1.00 92.44 107 LEU A CA 1
ATOM 854 C C . LEU A 1 107 ? 3.156 1.890 0.201 1.00 92.44 107 LEU A C 1
ATOM 856 O O . LEU A 1 107 ? 3.185 1.475 1.364 1.00 92.44 107 LEU A O 1
ATOM 860 N N . PHE A 1 108 ? 3.453 3.144 -0.134 1.00 95.38 108 PHE A N 1
ATOM 861 C CA . PHE A 1 108 ? 3.821 4.180 0.817 1.00 95.38 108 PHE A CA 1
ATOM 862 C C . PHE A 1 108 ? 2.716 4.427 1.843 1.00 95.38 108 PHE A C 1
ATOM 864 O O . PHE A 1 108 ? 2.958 4.271 3.042 1.00 95.38 108 PHE A O 1
ATOM 871 N N . TYR A 1 109 ? 1.504 4.755 1.389 1.00 96.44 109 TYR A N 1
ATOM 872 C CA . TYR A 1 109 ? 0.401 5.088 2.286 1.00 96.44 109 TYR A CA 1
ATOM 873 C C . TYR A 1 109 ? -0.085 3.875 3.085 1.00 96.44 109 TYR A C 1
ATOM 875 O O . TYR A 1 109 ? -0.360 4.012 4.280 1.00 96.44 109 TYR A O 1
ATOM 883 N N . SER A 1 110 ? -0.100 2.671 2.500 1.00 93.56 110 SER A N 1
ATOM 884 C CA . SER A 1 110 ? -0.448 1.463 3.263 1.00 93.56 110 SER A CA 1
ATOM 885 C C . SER A 1 110 ? 0.598 1.162 4.350 1.00 93.56 110 SER A C 1
ATOM 887 O O . SER A 1 110 ? 0.248 0.808 5.476 1.00 93.56 110 SER A O 1
ATOM 889 N N . THR A 1 111 ? 1.886 1.396 4.063 1.00 94.00 111 THR A N 1
ATOM 890 C CA . THR A 1 111 ? 2.977 1.223 5.036 1.00 94.00 111 THR A CA 1
ATOM 891 C C . THR A 1 111 ? 2.949 2.309 6.117 1.00 94.00 111 THR A C 1
ATOM 893 O O . THR A 1 111 ? 3.173 2.006 7.288 1.00 94.00 111 THR A O 1
ATOM 896 N N . GLN A 1 112 ? 2.635 3.563 5.773 1.00 94.62 112 GLN A N 1
ATOM 897 C CA . GLN A 1 112 ? 2.440 4.629 6.763 1.00 94.62 112 GLN A CA 1
ATOM 898 C C . GLN A 1 112 ? 1.243 4.354 7.673 1.00 94.62 112 GLN A C 1
ATOM 900 O O . GLN A 1 112 ? 1.328 4.584 8.876 1.00 94.62 112 GLN A O 1
ATOM 905 N N . THR A 1 113 ? 0.153 3.821 7.119 1.00 93.81 113 THR A N 1
ATOM 906 C CA . THR A 1 113 ? -1.015 3.418 7.911 1.00 93.81 113 THR A CA 1
ATOM 907 C C . THR A 1 113 ? -0.610 2.403 8.974 1.00 93.81 113 THR A C 1
ATOM 909 O O . THR A 1 113 ? -0.942 2.564 10.142 1.00 93.81 113 THR A O 1
ATOM 912 N N . LEU A 1 114 ? 0.182 1.397 8.596 1.00 90.50 114 LEU A N 1
ATOM 913 C CA . LEU A 1 114 ? 0.731 0.417 9.532 1.00 90.50 114 LEU A CA 1
ATOM 914 C C . LEU A 1 114 ? 1.641 1.052 10.586 1.00 90.50 114 LEU A C 1
ATOM 916 O O . LEU A 1 114 ? 1.495 0.784 11.772 1.00 90.50 114 LEU A O 1
ATOM 920 N N . LEU A 1 115 ? 2.554 1.933 10.180 1.00 92.06 115 LEU A N 1
ATOM 921 C CA . LEU A 1 115 ? 3.420 2.644 11.119 1.00 92.06 115 LEU A CA 1
ATOM 922 C C . LEU A 1 115 ? 2.613 3.404 12.186 1.00 92.06 115 LEU A C 1
ATOM 924 O O . LEU A 1 115 ? 2.897 3.280 13.377 1.00 92.06 115 LEU A O 1
ATOM 928 N N . PHE A 1 116 ? 1.603 4.169 11.775 1.00 90.44 116 PHE A N 1
ATOM 929 C CA . PHE A 1 116 ? 0.791 4.940 12.713 1.00 90.44 116 PHE A CA 1
ATOM 930 C C . PHE A 1 116 ? -0.183 4.063 13.501 1.00 90.44 116 PHE A C 1
ATOM 932 O O . PHE A 1 116 ? -0.420 4.340 14.673 1.00 90.44 116 PHE A O 1
ATOM 939 N N . HIS A 1 117 ? -0.682 2.965 12.933 1.00 85.75 117 HIS A N 1
ATOM 940 C CA . HIS A 1 117 ? -1.452 1.972 13.682 1.00 85.75 117 HIS A CA 1
ATOM 941 C C . HIS A 1 117 ? -0.613 1.370 14.819 1.00 85.75 117 HIS A C 1
ATOM 943 O O . HIS A 1 117 ? -1.062 1.296 15.961 1.00 85.75 117 HIS A O 1
ATOM 949 N N . ALA A 1 118 ? 0.659 1.062 14.550 1.00 81.81 118 ALA A N 1
ATOM 950 C CA . ALA A 1 118 ? 1.605 0.604 15.562 1.00 81.81 118 ALA A CA 1
ATOM 951 C C . ALA A 1 118 ? 1.899 1.645 16.657 1.00 81.81 118 ALA A C 1
ATOM 953 O O . ALA A 1 118 ? 2.578 1.311 17.623 1.00 81.81 118 ALA A O 1
ATOM 954 N N . SER A 1 119 ? 1.438 2.893 16.550 1.00 75.81 119 SER A N 1
ATOM 955 C CA . SER A 1 119 ? 1.607 3.903 17.603 1.00 75.81 119 SER A CA 1
ATOM 956 C C . SER A 1 119 ? 0.478 3.892 18.640 1.00 75.81 119 SER A C 1
ATOM 958 O O . SER A 1 119 ? 0.727 4.219 19.797 1.00 75.81 119 SER A O 1
ATOM 960 N N . SER A 1 120 ? -0.728 3.451 18.259 1.00 68.56 120 SER A N 1
ATOM 961 C CA . SER A 1 120 ? -1.918 3.484 19.122 1.00 68.56 120 SER A CA 1
ATOM 962 C C . SER A 1 120 ? -1.887 2.468 20.277 1.00 68.56 120 SER A C 1
ATOM 964 O O . SER A 1 120 ? -2.592 2.652 21.261 1.00 68.56 120 SER A O 1
ATOM 966 N N . GLY A 1 121 ? -1.037 1.434 20.226 1.00 60.22 121 GLY A N 1
ATOM 967 C CA . GLY A 1 121 ? -0.971 0.403 21.274 1.00 60.22 121 GLY A CA 1
ATOM 968 C C . GLY A 1 121 ? -2.255 -0.433 21.402 1.00 60.22 121 GLY A C 1
ATOM 969 O O . GLY A 1 121 ? -3.200 -0.253 20.640 1.00 60.22 121 GLY A O 1
ATOM 970 N N . LEU A 1 122 ? -2.286 -1.377 22.350 1.00 53.97 122 LEU A N 1
ATOM 971 C CA . LEU A 1 122 ? -3.489 -2.177 22.612 1.00 53.97 122 LEU A CA 1
ATOM 972 C C . LEU A 1 122 ? -4.539 -1.288 23.297 1.00 53.97 122 LEU A C 1
ATOM 974 O O . LEU A 1 122 ? -4.338 -0.863 24.433 1.00 53.97 122 LEU A O 1
ATOM 978 N N . GLY A 1 123 ? -5.637 -0.995 22.597 1.00 53.00 123 GLY A N 1
ATOM 979 C CA . GLY A 1 123 ? -6.773 -0.232 23.131 1.00 53.00 123 GLY A CA 1
ATOM 980 C C . GLY A 1 123 ? -6.705 1.292 22.965 1.00 53.00 123 GLY A C 1
ATOM 981 O O . GLY A 1 123 ? -7.603 1.984 23.443 1.00 53.00 123 GLY A O 1
ATOM 982 N N . GLY A 1 124 ? -5.686 1.840 22.294 1.00 59.56 124 GLY A N 1
ATOM 983 C CA . GLY A 1 124 ? -5.682 3.255 21.914 1.00 59.56 124 GLY A CA 1
ATOM 984 C C . GLY A 1 124 ? -6.522 3.510 20.663 1.00 59.56 124 GLY A C 1
ATOM 985 O O . GLY A 1 124 ? -6.521 2.716 19.725 1.00 59.56 124 GLY A O 1
ATOM 986 N N . GLY A 1 125 ? -7.237 4.638 20.639 1.00 69.31 125 GLY A N 1
ATOM 987 C CA . GLY A 1 125 ? -8.036 5.047 19.483 1.00 69.31 125 GLY A CA 1
ATOM 988 C C . GLY A 1 125 ? -7.204 5.284 18.214 1.00 69.31 125 GLY A C 1
ATOM 989 O O . GLY A 1 125 ? -5.972 5.385 18.240 1.00 69.31 125 GLY A O 1
ATOM 990 N N . ILE A 1 126 ? -7.892 5.406 17.080 1.00 82.00 126 ILE A N 1
ATOM 991 C CA . ILE A 1 126 ? -7.272 5.706 15.785 1.00 82.00 126 ILE A CA 1
ATOM 992 C C . ILE A 1 126 ? -6.766 7.149 15.800 1.00 82.00 126 ILE A C 1
ATOM 994 O O . ILE A 1 126 ? -7.545 8.090 15.940 1.00 82.00 126 ILE A O 1
ATOM 998 N N . SER A 1 127 ? -5.455 7.337 15.640 1.00 86.94 127 SER A N 1
ATOM 999 C CA . SER A 1 127 ? -4.881 8.679 15.537 1.00 86.94 127 SER A CA 1
ATOM 1000 C C . SER A 1 127 ? -5.266 9.348 14.213 1.00 86.94 127 SER A C 1
ATOM 1002 O O . SER A 1 127 ? -5.431 8.686 13.185 1.00 86.94 127 SER A O 1
ATOM 1004 N N . ALA A 1 128 ? -5.342 10.682 14.206 1.00 90.69 128 ALA A N 1
ATOM 1005 C CA . ALA A 1 128 ? -5.642 11.449 12.994 1.00 90.69 128 ALA A CA 1
ATOM 1006 C C . ALA A 1 128 ? -4.639 11.172 11.857 1.00 90.69 128 ALA A C 1
ATOM 1008 O O . ALA A 1 128 ? -5.020 11.111 10.691 1.00 90.69 128 ALA A O 1
ATOM 1009 N N . GLN A 1 129 ? -3.363 10.951 12.195 1.00 92.00 129 GLN A N 1
ATOM 1010 C CA . GLN A 1 129 ? -2.319 10.587 11.232 1.00 92.00 129 GLN A CA 1
ATOM 1011 C C . GLN A 1 129 ? -2.556 9.199 10.626 1.00 92.00 129 GLN A C 1
ATOM 1013 O O . GLN A 1 129 ? -2.415 9.028 9.415 1.00 92.00 129 GLN A O 1
ATOM 1018 N N . CYS A 1 130 ? -2.957 8.222 11.447 1.00 92.81 130 CYS A N 1
ATOM 1019 C CA . CYS A 1 130 ? -3.283 6.878 10.981 1.00 92.81 130 CYS A CA 1
ATOM 1020 C C . CYS A 1 130 ? -4.470 6.900 10.013 1.00 92.81 130 CYS A C 1
ATOM 1022 O O . CYS A 1 130 ? -4.387 6.351 8.915 1.00 92.81 130 CYS A O 1
ATOM 1024 N N . PHE A 1 131 ? -5.541 7.609 10.379 1.00 94.06 131 PHE A N 1
ATOM 1025 C CA . PHE A 1 131 ? -6.709 7.754 9.516 1.00 94.06 131 PHE A CA 1
ATOM 1026 C C . PHE A 1 131 ? -6.388 8.491 8.208 1.00 94.06 131 PHE A C 1
ATOM 1028 O O . PHE A 1 131 ? -6.779 8.029 7.137 1.00 94.06 131 PHE A O 1
ATOM 1035 N N . ALA A 1 132 ? -5.627 9.588 8.258 1.00 96.00 132 ALA A N 1
ATOM 1036 C CA . ALA A 1 132 ? -5.228 10.323 7.057 1.00 96.00 132 ALA A CA 1
ATOM 1037 C C . ALA A 1 132 ? -4.383 9.463 6.096 1.00 96.00 132 ALA A C 1
ATOM 1039 O O . ALA A 1 132 ? -4.592 9.502 4.878 1.00 96.00 132 ALA A O 1
ATOM 1040 N N . ALA A 1 133 ? -3.462 8.653 6.630 1.00 96.00 133 ALA A N 1
ATOM 1041 C CA . ALA A 1 133 ? -2.684 7.701 5.840 1.00 96.00 133 ALA A CA 1
ATOM 1042 C C . ALA A 1 133 ? -3.577 6.610 5.226 1.00 96.00 133 ALA A C 1
ATOM 1044 O O . ALA A 1 133 ? -3.450 6.324 4.033 1.00 96.00 133 ALA A O 1
ATOM 1045 N N . ALA A 1 134 ? -4.529 6.069 5.995 1.00 95.25 134 ALA A N 1
ATOM 1046 C CA . ALA A 1 134 ? -5.477 5.065 5.516 1.00 95.25 134 ALA A CA 1
ATOM 1047 C C . ALA A 1 134 ? -6.327 5.599 4.355 1.00 95.25 134 ALA A C 1
ATOM 1049 O O . ALA A 1 134 ? -6.380 4.995 3.283 1.00 95.25 134 ALA A O 1
ATOM 1050 N N . GLN A 1 135 ? -6.908 6.78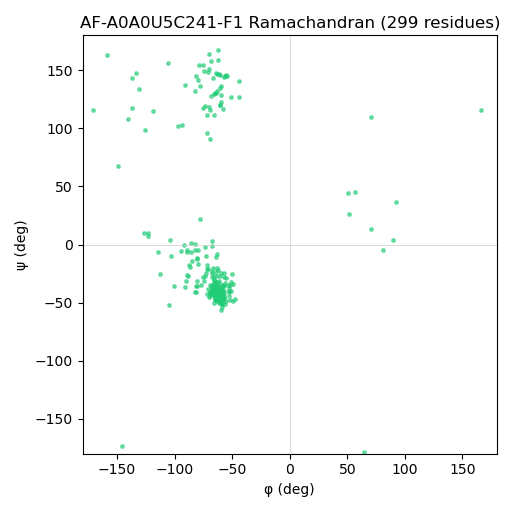8 4.531 1.00 96.94 135 GLN A N 1
ATOM 1051 C CA . GLN A 1 135 ? -7.673 7.471 3.492 1.00 96.94 135 GLN A CA 1
ATOM 1052 C C . GLN A 1 135 ? -6.839 7.710 2.227 1.00 96.94 135 GLN A C 1
ATOM 1054 O O . GLN A 1 135 ? -7.326 7.502 1.117 1.00 96.94 135 GLN A O 1
ATOM 1059 N N . SER A 1 136 ? -5.582 8.134 2.384 1.00 97.44 136 SER A N 1
ATOM 1060 C CA . SER A 1 136 ? -4.673 8.359 1.253 1.00 97.44 136 SER A CA 1
ATOM 1061 C C . SER A 1 136 ? -4.362 7.056 0.513 1.00 97.44 136 SER A C 1
ATOM 1063 O O . SER A 1 136 ? -4.341 7.042 -0.714 1.00 97.44 136 SER A O 1
ATOM 1065 N N . SER A 1 137 ? -4.203 5.946 1.240 1.00 95.44 137 SER A N 1
ATOM 1066 C CA . SER A 1 137 ? -3.978 4.623 0.651 1.00 95.44 137 SER A CA 1
ATOM 1067 C C . SER A 1 137 ? -5.169 4.155 -0.182 1.00 95.44 137 SER A C 1
ATOM 1069 O O . SER A 1 137 ? -4.986 3.706 -1.311 1.00 95.44 137 SER A O 1
ATOM 1071 N N . LEU A 1 138 ? -6.391 4.275 0.347 1.00 95.69 138 LEU A N 1
ATOM 1072 C CA . LEU A 1 138 ? -7.602 3.872 -0.372 1.00 95.69 138 LEU A CA 1
ATOM 1073 C C . LEU A 1 138 ? -7.841 4.746 -1.609 1.00 95.69 138 LEU A C 1
ATOM 1075 O O . LEU A 1 138 ? -8.110 4.227 -2.689 1.00 95.69 138 LEU A O 1
ATOM 1079 N N . ARG A 1 139 ? -7.660 6.068 -1.490 1.00 96.38 139 ARG A N 1
ATOM 1080 C CA . ARG A 1 139 ? -7.759 6.979 -2.642 1.00 96.38 139 ARG A CA 1
ATOM 1081 C C . ARG A 1 139 ? -6.701 6.692 -3.704 1.00 96.38 139 ARG A C 1
ATOM 1083 O O . ARG A 1 139 ? -7.013 6.769 -4.886 1.00 96.38 139 ARG A O 1
ATOM 1090 N N . ALA A 1 140 ? -5.486 6.316 -3.305 1.00 94.31 140 ALA A N 1
ATOM 1091 C CA . ALA A 1 140 ? -4.456 5.905 -4.253 1.00 94.31 140 ALA A CA 1
ATOM 1092 C C . ALA A 1 140 ? -4.886 4.657 -5.043 1.00 94.31 140 ALA A C 1
ATOM 1094 O O . ALA A 1 140 ? -4.691 4.619 -6.253 1.00 94.31 140 ALA A O 1
ATOM 1095 N N . HIS A 1 141 ? -5.541 3.670 -4.419 1.00 91.00 141 HIS A N 1
ATOM 1096 C CA . HIS A 1 141 ? -6.115 2.542 -5.166 1.00 91.00 141 HIS A CA 1
ATOM 1097 C C . HIS A 1 141 ? -7.157 2.994 -6.196 1.00 91.00 141 HIS A C 1
ATOM 1099 O O . HIS A 1 141 ? -7.074 2.572 -7.351 1.00 91.00 141 HIS A O 1
ATOM 1105 N N . LEU A 1 142 ? -8.080 3.875 -5.800 1.00 92.94 142 LEU A N 1
ATOM 1106 C CA . LEU A 1 142 ? -9.138 4.393 -6.676 1.00 92.94 142 LEU A CA 1
ATOM 1107 C C . LEU A 1 142 ? -8.609 5.225 -7.846 1.00 92.94 142 LEU A C 1
ATOM 1109 O O . LEU A 1 142 ? -9.203 5.217 -8.916 1.00 92.94 142 LEU A O 1
ATOM 1113 N N . ASP A 1 143 ? -7.493 5.927 -7.664 1.00 92.44 143 ASP A N 1
ATOM 1114 C CA . ASP A 1 143 ? -6.854 6.697 -8.731 1.00 92.44 143 ASP A CA 1
ATOM 1115 C C . ASP A 1 143 ? -6.006 5.815 -9.665 1.00 92.44 143 ASP A C 1
ATOM 1117 O O . ASP A 1 143 ? -5.924 6.034 -10.875 1.00 92.44 143 ASP A O 1
ATOM 1121 N N . VAL A 1 144 ? -5.349 4.792 -9.120 1.00 89.06 144 VAL A N 1
ATOM 1122 C CA . VAL A 1 144 ? -4.411 3.950 -9.872 1.00 89.06 144 VAL A CA 1
ATOM 1123 C C . VAL A 1 144 ? -5.128 2.872 -10.677 1.00 89.06 144 VAL A C 1
ATOM 1125 O O . VAL A 1 144 ? -4.747 2.608 -11.818 1.00 89.06 144 VAL A O 1
ATOM 1128 N N . PHE A 1 145 ? -6.153 2.237 -10.110 1.00 87.56 145 PHE A N 1
ATOM 1129 C CA . PHE A 1 145 ? -6.827 1.103 -10.740 1.00 87.56 145 PHE A CA 1
ATOM 1130 C C . PHE A 1 145 ? -7.450 1.438 -12.114 1.00 87.56 145 PHE A C 1
ATOM 1132 O O . PHE A 1 145 ? -7.134 0.730 -13.076 1.00 87.56 145 PHE A O 1
ATOM 1139 N N . PRO A 1 146 ? -8.214 2.539 -12.288 1.00 88.06 146 PRO A N 1
ATOM 1140 C CA . PRO A 1 146 ? -8.771 2.903 -13.592 1.00 88.06 146 PRO A CA 1
ATOM 1141 C C . PRO A 1 146 ? -7.685 3.154 -14.641 1.00 88.06 146 PRO A C 1
ATOM 1143 O O . PRO A 1 146 ? -7.791 2.687 -15.774 1.00 88.06 146 PRO A O 1
ATOM 1146 N N . ARG A 1 147 ? -6.576 3.798 -14.248 1.00 88.19 147 ARG A N 1
ATOM 1147 C CA . ARG A 1 147 ? -5.434 4.049 -15.142 1.00 88.19 147 ARG A CA 1
ATOM 1148 C C . ARG A 1 147 ? -4.811 2.752 -15.663 1.00 88.19 147 ARG A C 1
ATOM 1150 O O . ARG A 1 147 ? -4.362 2.713 -16.808 1.00 88.19 147 ARG A O 1
ATOM 1157 N N . TYR A 1 148 ? -4.803 1.682 -14.863 1.00 83.25 148 TYR A N 1
ATOM 1158 C CA . TYR A 1 148 ? -4.386 0.355 -15.329 1.00 83.25 148 TYR A CA 1
ATOM 1159 C C . TYR A 1 148 ? -5.374 -0.258 -16.319 1.00 83.25 148 TYR A C 1
ATOM 1161 O O . TYR A 1 148 ? -4.943 -0.783 -17.349 1.00 83.25 148 TYR A O 1
ATOM 1169 N N . GLN A 1 149 ? -6.675 -0.170 -16.036 1.00 83.00 149 GLN A N 1
ATOM 1170 C CA . GLN A 1 149 ? -7.713 -0.693 -16.927 1.00 83.00 149 GLN A CA 1
ATOM 1171 C C . GLN A 1 149 ? -7.678 0.001 -18.294 1.00 83.00 149 GLN A C 1
ATOM 1173 O O . GLN A 1 149 ? -7.638 -0.664 -19.329 1.00 83.00 149 GLN A O 1
ATOM 1178 N N . GLU A 1 150 ? -7.596 1.332 -18.305 1.00 86.38 150 GLU A N 1
ATOM 1179 C CA . GLU A 1 150 ? -7.453 2.142 -19.520 1.00 86.38 150 GLU A CA 1
ATOM 1180 C C . GLU A 1 150 ? -6.166 1.828 -20.284 1.00 86.38 150 GLU A C 1
ATOM 1182 O O . GLU A 1 150 ? -6.096 1.938 -21.513 1.00 86.38 150 GLU A O 1
ATOM 1187 N N . ALA A 1 151 ? -5.116 1.441 -19.561 1.00 84.12 151 ALA A N 1
ATOM 1188 C CA . ALA A 1 151 ? -3.857 1.102 -20.180 1.00 84.12 151 ALA A CA 1
ATOM 1189 C C . ALA A 1 151 ? -3.862 -0.231 -20.921 1.00 84.12 151 ALA A C 1
ATOM 1191 O O . ALA A 1 151 ? -3.058 -0.383 -21.844 1.00 84.12 151 ALA A O 1
ATOM 1192 N N . GLN A 1 152 ? -4.751 -1.157 -20.539 1.00 81.44 152 GLN A N 1
ATOM 1193 C CA . GLN A 1 152 ? -4.798 -2.536 -21.040 1.00 81.44 152 GLN A CA 1
ATOM 1194 C C . GLN A 1 152 ? -3.435 -3.247 -20.947 1.00 81.44 152 GLN A C 1
ATOM 1196 O O . GLN A 1 152 ? -3.121 -4.132 -21.738 1.00 81.44 152 GLN A O 1
ATOM 1201 N N . LEU A 1 153 ? -2.594 -2.819 -19.999 1.00 68.56 153 LEU A N 1
ATOM 1202 C CA . LEU A 1 153 ? -1.225 -3.314 -19.845 1.00 68.56 153 LEU A CA 1
ATOM 1203 C C . LEU A 1 153 ? -1.138 -4.533 -18.925 1.00 68.56 153 LEU A C 1
ATOM 1205 O O . LEU A 1 153 ? -0.206 -5.317 -19.060 1.00 68.56 153 LEU A O 1
ATOM 1209 N N . LEU A 1 154 ? -2.083 -4.671 -17.995 1.00 69.25 154 LEU A N 1
ATOM 1210 C CA . LEU A 1 154 ? -2.136 -5.727 -16.991 1.00 69.25 154 LEU A CA 1
ATOM 1211 C C . LEU A 1 154 ? -3.575 -6.229 -16.875 1.00 69.25 154 LEU A C 1
ATOM 1213 O O . LEU A 1 154 ? -4.520 -5.443 -16.974 1.00 69.25 154 LEU A O 1
ATOM 1217 N N . SER A 1 155 ? -3.742 -7.532 -16.666 1.00 75.12 155 SER A N 1
ATOM 1218 C CA . SER A 1 155 ? -5.048 -8.095 -16.334 1.00 75.12 155 SER A CA 1
ATOM 1219 C C . SER A 1 155 ? -5.468 -7.683 -14.918 1.00 75.12 155 SER A C 1
ATOM 1221 O O . SER A 1 155 ? -4.645 -7.281 -14.091 1.00 75.12 155 SER A O 1
ATOM 1223 N N . ALA A 1 156 ? -6.755 -7.833 -14.601 1.00 69.81 156 ALA A N 1
ATOM 1224 C CA . ALA A 1 156 ? -7.238 -7.659 -13.231 1.00 69.81 156 ALA A CA 1
ATOM 1225 C C . ALA A 1 156 ? -6.493 -8.590 -12.245 1.00 69.81 156 ALA A C 1
ATOM 1227 O O . ALA A 1 156 ? -6.184 -8.197 -11.122 1.00 69.81 156 ALA A O 1
ATOM 1228 N N . ALA A 1 157 ? -6.102 -9.783 -12.711 1.00 71.81 157 ALA A N 1
ATOM 1229 C CA . ALA A 1 157 ? -5.314 -10.732 -11.938 1.00 71.81 157 ALA A CA 1
ATOM 1230 C C . ALA A 1 157 ? -3.895 -10.235 -11.632 1.00 71.81 157 ALA A C 1
ATOM 1232 O O . ALA A 1 157 ? -3.399 -10.408 -10.518 1.00 71.81 157 ALA A O 1
ATOM 1233 N N . ASP A 1 158 ? -3.252 -9.577 -12.594 1.00 73.56 158 ASP A N 1
ATOM 1234 C CA . ASP A 1 158 ? -1.925 -8.995 -12.398 1.00 73.56 158 ASP A CA 1
ATOM 1235 C C . ASP A 1 158 ? -1.970 -7.845 -11.384 1.00 73.56 158 ASP A C 1
ATOM 1237 O O . ASP A 1 158 ? -1.093 -7.752 -10.525 1.00 73.56 158 ASP A O 1
ATOM 1241 N N . TYR A 1 159 ? -3.023 -7.017 -11.414 1.00 73.94 159 TYR A N 1
ATOM 1242 C CA . TYR A 1 159 ? -3.232 -5.968 -10.412 1.00 73.94 159 TYR A CA 1
ATOM 1243 C C . TYR A 1 159 ? -3.340 -6.559 -8.998 1.00 73.94 159 TYR A C 1
ATOM 1245 O O . TYR A 1 159 ? -2.649 -6.101 -8.084 1.00 73.94 159 TYR A O 1
ATOM 1253 N N . CYS A 1 160 ? -4.140 -7.614 -8.809 1.00 71.25 160 CYS A N 1
ATOM 1254 C CA . CYS A 1 160 ? -4.230 -8.294 -7.516 1.00 71.25 160 CYS A CA 1
ATOM 1255 C C . CYS A 1 160 ? -2.876 -8.826 -7.051 1.00 71.25 160 CYS A C 1
ATOM 1257 O O . CYS A 1 160 ? -2.443 -8.535 -5.936 1.00 71.25 160 CYS A O 1
ATOM 1259 N N . ASN A 1 161 ? -2.198 -9.573 -7.920 1.00 71.19 161 ASN A N 1
ATOM 1260 C CA . ASN A 1 161 ? -0.963 -10.261 -7.567 1.00 71.19 161 ASN A CA 1
ATOM 1261 C C . ASN A 1 161 ? 0.189 -9.299 -7.253 1.00 71.19 161 ASN A C 1
ATOM 1263 O O . ASN A 1 161 ? 1.039 -9.607 -6.423 1.00 71.19 161 ASN A O 1
ATOM 1267 N N . TRP A 1 162 ? 0.240 -8.143 -7.914 1.00 71.69 162 TRP A N 1
ATOM 1268 C CA . TRP A 1 162 ? 1.391 -7.247 -7.816 1.00 71.69 162 TRP A CA 1
ATOM 1269 C C . TRP A 1 162 ? 1.149 -6.085 -6.862 1.00 71.69 162 TRP A C 1
ATOM 1271 O O . TRP A 1 162 ? 2.078 -5.659 -6.176 1.00 71.69 162 TRP A O 1
ATOM 1281 N N . ILE A 1 163 ? -0.076 -5.561 -6.812 1.00 75.62 163 ILE A N 1
ATOM 1282 C CA . ILE A 1 163 ? -0.382 -4.312 -6.108 1.00 75.62 163 ILE A CA 1
ATOM 1283 C C . ILE A 1 163 ? -1.102 -4.609 -4.800 1.00 75.62 163 ILE A C 1
ATOM 1285 O O . ILE A 1 163 ? -0.623 -4.182 -3.752 1.00 75.62 163 ILE A O 1
ATOM 1289 N N . LEU A 1 164 ? -2.184 -5.394 -4.832 1.00 75.50 164 LEU A N 1
ATOM 1290 C CA . LEU A 1 164 ? -2.931 -5.708 -3.609 1.00 75.50 164 LEU A CA 1
ATOM 1291 C C . LEU A 1 164 ? -2.103 -6.549 -2.648 1.00 75.50 164 LEU A C 1
ATOM 1293 O O . LEU A 1 164 ? -1.948 -6.139 -1.503 1.00 75.50 164 LEU A O 1
ATOM 1297 N N . LEU A 1 165 ? -1.500 -7.646 -3.122 1.00 74.75 165 LEU A N 1
ATOM 1298 C CA . LEU A 1 165 ? -0.664 -8.515 -2.280 1.00 74.75 165 LEU A CA 1
ATOM 1299 C C . LEU A 1 165 ? 0.545 -7.789 -1.681 1.00 74.75 165 LEU A C 1
ATOM 1301 O O . LEU A 1 165 ? 1.045 -8.181 -0.628 1.00 74.75 165 LEU A O 1
ATOM 1305 N N . SER A 1 166 ? 1.028 -6.742 -2.351 1.00 73.50 166 SER A N 1
ATOM 1306 C CA . SER A 1 166 ? 2.157 -5.936 -1.882 1.00 73.50 166 SER A CA 1
ATOM 1307 C C . SER A 1 166 ? 1.740 -4.837 -0.899 1.00 73.50 166 SER A C 1
ATOM 1309 O O . SER A 1 166 ? 2.595 -4.276 -0.215 1.00 73.50 166 SER A O 1
ATOM 1311 N N . SER A 1 167 ? 0.444 -4.536 -0.803 1.00 80.62 167 SER A N 1
ATOM 1312 C CA . SER A 1 167 ? -0.132 -3.505 0.062 1.00 80.62 167 SER A CA 1
ATOM 1313 C C . SER A 1 167 ? -0.840 -4.108 1.274 1.00 80.62 167 SER A C 1
ATOM 1315 O O . SER A 1 167 ? -1.252 -5.262 1.270 1.00 80.62 167 SER A O 1
ATOM 1317 N N . SER A 1 168 ? -0.973 -3.333 2.344 1.00 81.25 168 SER A N 1
ATOM 1318 C CA . SER A 1 168 ? -1.716 -3.766 3.524 1.00 81.25 168 SER A CA 1
ATOM 1319 C C . SER A 1 168 ? -3.220 -3.566 3.355 1.00 81.25 168 SER A C 1
ATOM 1321 O O . SER A 1 168 ? -3.644 -2.552 2.808 1.00 81.25 168 SER A O 1
ATOM 1323 N N . PHE A 1 169 ? -4.021 -4.473 3.918 1.00 81.25 169 PHE A N 1
ATOM 1324 C CA . PHE A 1 169 ? -5.478 -4.326 4.023 1.00 81.25 169 PHE A CA 1
ATOM 1325 C C . PHE A 1 169 ? -5.926 -3.427 5.200 1.00 81.25 169 PHE A C 1
ATOM 1327 O O . PHE A 1 169 ? -7.066 -2.974 5.273 1.00 81.25 169 PHE A O 1
ATOM 1334 N N . VAL A 1 170 ? -5.003 -3.094 6.108 1.00 86.44 170 VAL A N 1
ATOM 1335 C CA . VAL A 1 170 ? -5.230 -2.245 7.296 1.00 86.44 170 VAL A CA 1
ATOM 1336 C C . VAL A 1 170 ? -5.879 -0.880 6.997 1.00 86.44 170 VAL A C 1
ATOM 1338 O O . VAL A 1 170 ? -6.736 -0.478 7.783 1.00 86.44 170 VAL A O 1
ATOM 1341 N N . PRO A 1 171 ? -5.575 -0.170 5.892 1.00 92.25 171 PRO A N 1
ATOM 1342 C CA . PRO A 1 171 ? -6.283 1.056 5.527 1.00 92.25 171 PRO A CA 1
ATOM 1343 C C . PRO A 1 171 ? -7.807 0.916 5.471 1.00 92.25 171 PRO A C 1
ATOM 1345 O O . PRO A 1 171 ? -8.507 1.792 5.971 1.00 92.25 171 PRO A O 1
ATOM 1348 N N . PHE A 1 172 ? -8.326 -0.192 4.933 1.00 93.00 172 PHE A N 1
ATOM 1349 C CA . PHE A 1 172 ? -9.769 -0.415 4.828 1.00 93.00 172 PHE A CA 1
ATOM 1350 C C . PHE A 1 172 ? -10.420 -0.505 6.211 1.00 93.00 172 PHE A C 1
ATOM 1352 O O . PHE A 1 172 ? -11.418 0.160 6.478 1.00 93.00 172 PHE A O 1
ATOM 1359 N N . ILE A 1 173 ? -9.806 -1.263 7.123 1.00 89.56 173 ILE A N 1
ATOM 1360 C CA . ILE A 1 173 ? -10.311 -1.440 8.488 1.00 89.56 173 ILE A CA 1
ATOM 1361 C C . ILE A 1 173 ? -10.220 -0.140 9.295 1.00 89.56 173 ILE A C 1
ATOM 1363 O O . ILE A 1 173 ? -11.179 0.218 9.972 1.00 89.56 173 ILE A O 1
ATOM 1367 N N . ILE A 1 174 ? -9.118 0.615 9.186 1.00 90.56 174 ILE A N 1
ATOM 1368 C CA . ILE A 1 174 ? -9.002 1.938 9.825 1.00 90.56 174 ILE A CA 1
ATOM 1369 C C . ILE A 1 174 ? -10.119 2.870 9.343 1.00 90.56 174 ILE A C 1
ATOM 1371 O O . ILE A 1 174 ? -10.735 3.561 10.153 1.00 90.56 174 ILE A O 1
ATOM 1375 N N . THR A 1 175 ? -10.399 2.894 8.037 1.00 94.25 175 THR A N 1
ATOM 1376 C CA . THR A 1 175 ? -11.479 3.718 7.480 1.00 94.25 175 THR A CA 1
ATOM 1377 C C . THR A 1 175 ? -12.859 3.241 7.937 1.00 94.25 175 THR A C 1
ATOM 1379 O O . THR A 1 175 ? -13.678 4.083 8.294 1.00 94.25 175 THR A O 1
ATOM 1382 N N . PHE A 1 176 ? -13.105 1.930 8.012 1.00 92.88 176 PHE A N 1
ATOM 1383 C CA . PHE A 1 176 ? -14.328 1.353 8.585 1.00 92.88 176 PHE A CA 1
ATOM 1384 C C . PHE A 1 176 ? -14.542 1.768 10.044 1.00 92.88 176 PHE A C 1
ATOM 1386 O O . PHE A 1 176 ? -15.580 2.335 10.381 1.00 92.88 176 PHE A O 1
ATOM 1393 N N . LEU A 1 177 ? -13.540 1.550 10.896 1.00 89.44 177 LEU A N 1
ATOM 1394 C CA . LEU A 1 177 ? -13.602 1.906 12.310 1.00 89.44 177 LEU A CA 1
ATOM 1395 C C . LEU A 1 177 ? -13.807 3.413 12.503 1.00 89.44 177 LEU A C 1
ATOM 1397 O O . LEU A 1 177 ? -14.582 3.825 13.364 1.00 89.44 177 LEU A O 1
ATOM 1401 N N . HIS A 1 178 ? -13.160 4.248 11.687 1.00 90.50 178 HIS A N 1
ATOM 1402 C CA . HIS A 1 178 ? -13.398 5.688 11.703 1.00 90.50 178 HIS A CA 1
ATOM 1403 C C . HIS A 1 178 ? -14.829 6.040 11.268 1.00 90.50 178 HIS A C 1
ATOM 1405 O O . HIS A 1 178 ? -15.480 6.829 11.945 1.00 90.50 178 HIS A O 1
ATOM 1411 N N . ALA A 1 179 ? -15.349 5.436 10.192 1.00 92.00 179 ALA A N 1
ATOM 1412 C CA . ALA A 1 179 ? -16.719 5.657 9.718 1.00 92.00 179 ALA A CA 1
ATOM 1413 C C . ALA A 1 179 ? -17.750 5.464 10.839 1.00 92.00 179 ALA A C 1
ATOM 1415 O O . ALA A 1 179 ? -18.589 6.335 11.051 1.00 92.00 179 ALA A O 1
ATOM 1416 N N . ILE A 1 180 ? -17.650 4.366 11.591 1.00 87.94 180 ILE A N 1
ATOM 1417 C CA . ILE A 1 180 ? -18.637 4.022 12.626 1.00 87.94 180 ILE A CA 1
ATOM 1418 C C . ILE A 1 180 ? -18.434 4.779 13.943 1.00 87.94 180 ILE A C 1
ATOM 1420 O O . ILE A 1 180 ? -19.405 5.067 14.638 1.00 87.94 180 ILE A O 1
ATOM 1424 N N . THR A 1 181 ? -17.192 5.128 14.297 1.00 86.12 181 THR A N 1
ATOM 1425 C CA . THR A 1 181 ? -16.901 5.862 15.543 1.00 86.12 181 THR A CA 1
ATOM 1426 C C . THR A 1 181 ? -17.107 7.367 15.394 1.00 86.12 181 THR A C 1
ATOM 1428 O O . THR A 1 181 ? -17.660 8.001 16.291 1.00 86.12 181 THR A O 1
ATOM 1431 N N . ALA A 1 182 ? -16.692 7.942 14.262 1.00 87.12 182 ALA A N 1
ATOM 1432 C CA . ALA A 1 182 ? -16.791 9.371 13.973 1.00 87.12 182 ALA A CA 1
ATOM 1433 C C . ALA A 1 182 ? -18.059 9.754 13.193 1.00 87.12 182 ALA A C 1
ATOM 1435 O O . ALA A 1 182 ? -18.301 10.944 12.999 1.00 87.12 182 ALA A O 1
ATOM 1436 N N . LYS A 1 183 ? -18.867 8.772 12.765 1.00 86.94 183 LYS A N 1
ATOM 1437 C CA . LYS A 1 183 ? -20.082 8.971 11.953 1.00 86.94 183 LYS A CA 1
ATOM 1438 C C . LYS A 1 183 ? -19.795 9.725 10.652 1.00 86.94 183 LYS A C 1
ATOM 1440 O O . LYS A 1 183 ? -20.467 10.691 10.298 1.00 86.94 183 LYS A O 1
ATOM 1445 N N . ASP A 1 184 ? -18.728 9.321 9.968 1.00 90.25 184 ASP A N 1
ATOM 1446 C CA . ASP A 1 184 ? -18.268 9.989 8.752 1.00 90.25 184 ASP A CA 1
ATOM 1447 C C . ASP A 1 184 ? -18.782 9.286 7.491 1.00 90.25 184 ASP A C 1
ATOM 1449 O O . ASP A 1 184 ? -18.208 8.298 7.022 1.00 90.25 184 ASP A O 1
ATOM 1453 N N . ASN A 1 185 ? -19.820 9.858 6.883 1.00 92.88 185 ASN A N 1
ATOM 1454 C CA . ASN A 1 185 ? -20.417 9.345 5.645 1.00 92.88 185 ASN A CA 1
ATOM 1455 C C . ASN A 1 185 ? -19.457 9.382 4.450 1.00 92.88 185 ASN A C 1
ATOM 1457 O O . ASN A 1 185 ? -19.595 8.583 3.520 1.00 92.88 185 ASN A O 1
ATOM 1461 N N . ASN A 1 186 ? -18.441 10.251 4.476 1.00 95.44 186 ASN A N 1
ATOM 1462 C CA . ASN A 1 186 ? -17.413 10.250 3.435 1.00 95.44 186 ASN A CA 1
ATOM 1463 C C . ASN A 1 186 ? -16.531 9.003 3.533 1.00 95.44 186 ASN A C 1
ATOM 1465 O O . ASN A 1 186 ? -16.099 8.477 2.510 1.00 95.44 186 ASN A O 1
ATOM 1469 N N . SER A 1 187 ? -16.275 8.519 4.753 1.00 95.31 187 SER A N 1
ATOM 1470 C CA . SER A 1 187 ? -15.565 7.259 4.973 1.00 95.31 187 SER A CA 1
ATOM 1471 C C . SER A 1 187 ? -16.392 6.077 4.471 1.00 95.31 187 SER A C 1
ATOM 1473 O O . SER A 1 187 ? -15.839 5.231 3.781 1.00 95.31 187 SER A O 1
ATOM 1475 N N . ILE A 1 188 ? -17.709 6.053 4.713 1.00 95.50 188 ILE A N 1
ATOM 1476 C CA . ILE A 1 188 ? -18.603 5.015 4.162 1.00 95.50 188 ILE A CA 1
ATOM 1477 C C . ILE A 1 188 ? -18.568 5.024 2.628 1.00 95.50 188 ILE A C 1
ATOM 1479 O O . ILE A 1 188 ? -18.292 3.995 2.018 1.00 95.50 188 ILE A O 1
ATOM 1483 N N . THR A 1 189 ? -18.746 6.197 2.014 1.00 97.38 189 THR A N 1
ATOM 1484 C CA . THR A 1 189 ? -18.692 6.359 0.549 1.00 97.38 189 THR A CA 1
ATOM 1485 C C . THR A 1 189 ? -17.352 5.880 -0.024 1.00 97.38 189 THR A C 1
ATOM 1487 O O . THR A 1 189 ? -17.301 5.246 -1.076 1.00 97.38 189 THR A O 1
ATOM 1490 N N . LEU A 1 190 ? -16.242 6.158 0.670 1.00 97.44 190 LEU A N 1
ATOM 1491 C CA . LEU A 1 190 ? -14.915 5.699 0.258 1.00 97.44 190 LEU A CA 1
ATOM 1492 C C . LEU A 1 190 ? -14.792 4.167 0.301 1.00 97.44 190 LEU A C 1
ATOM 1494 O O . LEU A 1 190 ? -14.189 3.589 -0.601 1.00 97.44 190 LEU A O 1
ATOM 1498 N N . LEU A 1 191 ? -15.355 3.507 1.320 1.00 96.56 191 LEU A N 1
ATOM 1499 C CA . LEU A 1 191 ? -15.360 2.041 1.414 1.00 96.56 191 LEU A CA 1
ATOM 1500 C C . LEU A 1 191 ? -16.156 1.410 0.268 1.00 96.56 191 LEU A C 1
ATOM 1502 O O . LEU A 1 191 ? -15.682 0.444 -0.325 1.00 96.56 191 LEU A O 1
ATOM 1506 N N . GLU A 1 192 ? -17.309 1.984 -0.085 1.00 96.38 192 GLU A N 1
ATOM 1507 C CA . GLU A 1 192 ? -18.130 1.531 -1.217 1.00 96.38 192 GLU A CA 1
ATOM 1508 C C . GLU A 1 192 ? -17.375 1.631 -2.547 1.00 96.38 192 GLU A C 1
ATOM 1510 O O . GLU A 1 192 ? -17.287 0.651 -3.281 1.00 96.38 192 GLU A O 1
ATOM 1515 N N . GLN A 1 193 ? -16.736 2.770 -2.825 1.00 96.12 193 GLN A N 1
ATOM 1516 C CA . GLN A 1 193 ? -15.949 2.951 -4.052 1.00 96.12 193 GLN A CA 1
ATOM 1517 C C . GLN A 1 193 ? -14.795 1.942 -4.159 1.00 96.12 193 GLN A C 1
ATOM 1519 O O . GLN A 1 193 ? -14.478 1.435 -5.239 1.00 96.12 193 GLN A O 1
ATOM 1524 N N . VAL A 1 194 ? -14.136 1.644 -3.034 1.00 93.69 194 VAL A N 1
ATOM 1525 C CA . VAL A 1 194 ? -13.085 0.619 -2.996 1.00 93.69 194 VAL A CA 1
ATOM 1526 C C . VAL A 1 194 ? -13.686 -0.764 -3.225 1.00 93.69 194 VAL A C 1
ATOM 1528 O O . VAL A 1 194 ? -13.106 -1.551 -3.970 1.00 93.69 194 VAL A O 1
ATOM 1531 N N . LEU A 1 195 ? -14.853 -1.058 -2.650 1.00 93.19 195 LEU A N 1
ATOM 1532 C CA . LEU A 1 195 ? -15.556 -2.323 -2.847 1.00 93.19 195 LEU A CA 1
ATOM 1533 C C . LEU A 1 195 ? -15.926 -2.558 -4.320 1.00 93.19 195 LEU A C 1
ATOM 1535 O O . LEU A 1 195 ? -15.725 -3.669 -4.812 1.00 93.19 195 LEU A O 1
ATOM 1539 N N . ASP A 1 196 ? -16.358 -1.520 -5.041 1.00 92.38 196 ASP A N 1
ATOM 1540 C CA . ASP A 1 196 ? -16.618 -1.587 -6.488 1.00 92.38 196 ASP A CA 1
ATOM 1541 C C . ASP A 1 196 ? -15.359 -1.999 -7.263 1.00 92.38 196 ASP A C 1
ATOM 1543 O O . ASP A 1 196 ? -15.407 -2.819 -8.182 1.00 92.38 196 ASP A O 1
ATOM 1547 N N . THR A 1 197 ? -14.196 -1.484 -6.848 1.00 89.12 197 THR A N 1
ATOM 1548 C CA . THR A 1 197 ? -12.904 -1.892 -7.412 1.00 89.12 197 THR A CA 1
ATOM 1549 C C . THR A 1 197 ? -12.620 -3.365 -7.113 1.00 89.12 197 THR A C 1
ATOM 1551 O O . THR A 1 197 ? -12.290 -4.114 -8.034 1.00 89.12 197 THR A O 1
ATOM 1554 N N . LEU A 1 198 ? -12.803 -3.811 -5.863 1.00 88.44 198 LEU A N 1
ATOM 1555 C CA . LEU A 1 198 ? -12.598 -5.211 -5.463 1.00 88.44 198 LEU A CA 1
ATOM 1556 C C . LEU A 1 198 ? -13.498 -6.186 -6.236 1.00 88.44 198 LEU A C 1
ATOM 1558 O O . LEU A 1 198 ? -13.069 -7.283 -6.602 1.00 88.44 198 LEU A O 1
ATOM 1562 N N . GLN A 1 199 ? -14.731 -5.773 -6.532 1.00 89.81 199 GLN A N 1
ATOM 1563 C CA . GLN A 1 199 ? -15.694 -6.582 -7.272 1.00 89.81 199 GLN A CA 1
ATOM 1564 C C . GLN A 1 199 ? -15.173 -6.986 -8.655 1.00 89.81 199 GLN A C 1
ATOM 1566 O O . GLN A 1 199 ? -15.430 -8.103 -9.103 1.00 89.81 199 GLN A O 1
ATOM 1571 N N . THR A 1 200 ? -14.401 -6.120 -9.319 1.00 85.81 200 THR A N 1
ATOM 1572 C CA . THR A 1 200 ? -13.880 -6.383 -10.672 1.00 85.81 200 THR A CA 1
ATOM 1573 C C . THR A 1 200 ? -12.926 -7.575 -10.752 1.00 85.81 200 THR A C 1
ATOM 1575 O O . THR A 1 200 ? -12.729 -8.129 -11.834 1.00 85.81 200 THR A O 1
ATOM 1578 N N . PHE A 1 201 ? -12.340 -7.988 -9.627 1.00 81.75 201 PHE A N 1
ATOM 1579 C CA . PHE A 1 201 ? -11.370 -9.077 -9.574 1.00 81.75 201 PHE A CA 1
ATOM 1580 C C . PHE A 1 201 ? -11.709 -10.170 -8.564 1.00 81.75 201 PHE A C 1
ATOM 1582 O O . PHE A 1 201 ? -10.894 -11.076 -8.373 1.00 81.75 201 PHE A O 1
ATOM 1589 N N . ARG A 1 202 ? -12.910 -10.156 -7.973 1.00 84.69 202 ARG A N 1
ATOM 1590 C CA . ARG A 1 202 ? -13.357 -11.182 -7.014 1.00 84.69 202 ARG A CA 1
ATOM 1591 C C . ARG A 1 202 ? -13.240 -12.610 -7.566 1.00 84.69 202 ARG A C 1
ATOM 1593 O O . ARG A 1 202 ? -12.824 -13.514 -6.858 1.00 84.69 202 ARG A O 1
ATOM 1600 N N . THR A 1 203 ? -13.467 -12.796 -8.870 1.00 84.44 203 THR A N 1
ATOM 1601 C CA . THR A 1 203 ? -13.403 -14.109 -9.541 1.00 84.44 203 THR A CA 1
ATOM 1602 C C . THR A 1 203 ? -11.988 -14.548 -9.930 1.00 84.44 203 THR A C 1
ATOM 1604 O O . THR A 1 203 ? -11.822 -15.599 -10.544 1.00 84.44 203 THR A O 1
ATOM 1607 N N . THR A 1 204 ? -10.962 -13.747 -9.629 1.00 81.62 204 THR A N 1
ATOM 1608 C CA . THR A 1 204 ? -9.564 -14.051 -9.983 1.00 81.62 204 THR A CA 1
ATOM 1609 C C . THR A 1 204 ? -9.019 -15.222 -9.175 1.00 81.62 204 THR A C 1
ATOM 1611 O O . THR A 1 204 ? -8.267 -16.048 -9.688 1.00 81.62 204 THR A O 1
ATOM 1614 N N . SER A 1 205 ? -9.355 -15.269 -7.888 1.00 81.56 205 SER A N 1
ATOM 1615 C CA . SER A 1 205 ? -8.881 -16.285 -6.956 1.00 81.56 205 SER A CA 1
ATOM 1616 C C . SER A 1 205 ? -9.823 -16.374 -5.761 1.00 81.56 205 SER A C 1
ATOM 1618 O O . SER A 1 205 ? -10.566 -15.434 -5.480 1.00 81.56 205 SER A O 1
ATOM 1620 N N . ARG A 1 206 ? -9.742 -17.471 -5.004 1.00 80.00 206 ARG A N 1
ATOM 1621 C CA . ARG A 1 206 ? -10.486 -17.602 -3.745 1.00 80.00 206 ARG A CA 1
ATOM 1622 C C . ARG A 1 206 ? -10.119 -16.504 -2.743 1.00 80.00 206 ARG A C 1
ATOM 1624 O O . ARG A 1 206 ? -11.003 -15.965 -2.091 1.00 80.00 206 ARG A O 1
ATOM 1631 N N . GLY A 1 207 ? -8.843 -16.127 -2.662 1.00 78.75 207 GLY A N 1
ATOM 1632 C CA . GLY A 1 207 ? -8.415 -15.050 -1.773 1.00 78.75 207 GLY A CA 1
ATOM 1633 C C . GLY A 1 207 ? -9.004 -13.689 -2.159 1.00 78.75 207 GLY A C 1
ATOM 1634 O O . GLY A 1 207 ? -9.362 -12.902 -1.288 1.00 78.75 207 GLY A O 1
ATOM 1635 N N . SER A 1 208 ? -9.169 -13.431 -3.460 1.00 80.81 208 SER A N 1
ATOM 1636 C CA . SER A 1 208 ? -9.828 -12.224 -3.977 1.00 80.81 208 SER A CA 1
ATOM 1637 C C . SER A 1 208 ? -11.322 -12.196 -3.643 1.00 80.81 208 SER A C 1
ATOM 1639 O O . SER A 1 208 ? -11.832 -11.147 -3.253 1.00 80.81 208 SER A O 1
ATOM 1641 N N . GLU A 1 209 ? -12.008 -13.337 -3.754 1.00 85.00 209 GLU A N 1
ATOM 1642 C CA . GLU A 1 209 ? -13.407 -13.484 -3.338 1.00 85.00 209 GLU A CA 1
ATOM 1643 C C . GLU A 1 209 ? -13.565 -13.244 -1.834 1.00 85.00 209 GLU A C 1
ATOM 1645 O O . GLU A 1 209 ? -14.382 -12.427 -1.417 1.00 85.00 209 GLU A O 1
ATOM 1650 N N . ASN A 1 210 ? -12.729 -13.885 -1.017 1.00 82.19 210 ASN A N 1
ATOM 1651 C CA . ASN A 1 210 ? -12.771 -13.731 0.435 1.00 82.19 210 ASN A CA 1
ATOM 1652 C C . ASN A 1 210 ? -12.506 -12.281 0.860 1.00 82.19 210 ASN A C 1
ATOM 1654 O O . ASN A 1 210 ? -13.220 -11.750 1.709 1.00 82.19 210 ASN A O 1
ATOM 1658 N N . LEU A 1 211 ? -11.537 -11.608 0.231 1.00 83.25 211 LEU A N 1
ATOM 1659 C CA . LEU A 1 211 ? -11.264 -10.193 0.484 1.00 83.25 211 LEU A CA 1
ATOM 1660 C C . LEU A 1 211 ? -12.493 -9.326 0.175 1.00 83.25 211 LEU A C 1
ATOM 1662 O O . LEU A 1 211 ? -12.868 -8.483 0.988 1.00 83.25 211 LEU A O 1
ATOM 1666 N N . TYR A 1 212 ? -13.143 -9.560 -0.969 1.00 87.81 212 TYR A N 1
ATOM 1667 C CA . TYR A 1 212 ? -14.372 -8.861 -1.340 1.00 87.81 212 TYR A CA 1
ATOM 1668 C C . TYR A 1 212 ? -15.491 -9.086 -0.312 1.00 87.81 212 TYR A C 1
ATOM 1670 O O . TYR A 1 212 ? -16.113 -8.118 0.125 1.00 87.81 212 TYR A O 1
ATOM 1678 N N . GLN A 1 213 ? -15.716 -10.328 0.127 1.00 86.19 213 GLN A N 1
ATOM 1679 C CA . GLN A 1 213 ? -16.760 -10.651 1.107 1.00 86.19 213 GLN A CA 1
ATOM 1680 C C . GLN A 1 213 ? -16.520 -9.983 2.467 1.00 86.19 213 GLN A C 1
ATOM 1682 O O . GLN A 1 213 ? -17.450 -9.422 3.055 1.00 86.19 213 GLN A O 1
ATOM 1687 N N . ILE A 1 214 ? -15.272 -9.972 2.945 1.00 84.19 214 ILE A N 1
ATOM 1688 C CA . ILE A 1 214 ? -14.888 -9.290 4.190 1.00 84.19 214 ILE A CA 1
ATOM 1689 C C . ILE A 1 214 ? -15.167 -7.783 4.071 1.00 84.19 214 ILE A C 1
ATOM 1691 O O . ILE A 1 214 ? -15.839 -7.199 4.923 1.00 84.19 214 ILE A O 1
ATOM 1695 N N . CYS A 1 215 ? -14.706 -7.148 2.989 1.00 89.25 215 CYS A N 1
ATOM 1696 C CA . CYS A 1 215 ? -14.940 -5.724 2.737 1.00 89.25 215 CYS A CA 1
ATOM 1697 C C . CYS A 1 215 ? -16.422 -5.374 2.626 1.00 89.25 215 CYS A C 1
ATOM 1699 O O . CYS A 1 215 ? -16.862 -4.359 3.170 1.00 89.25 215 CYS A O 1
ATOM 1701 N N . SER A 1 216 ? -17.184 -6.211 1.923 1.00 90.50 216 SER A N 1
ATOM 1702 C CA . SER A 1 216 ? -18.623 -6.049 1.748 1.00 90.50 216 SER A CA 1
ATOM 1703 C C . SER A 1 216 ? -19.330 -6.078 3.098 1.00 90.50 216 SER A C 1
ATOM 1705 O O . SER A 1 216 ? -20.098 -5.171 3.410 1.00 90.50 216 SER A O 1
ATOM 1707 N N . THR A 1 217 ? -18.983 -7.048 3.945 1.00 87.62 217 THR A N 1
ATOM 1708 C CA . THR A 1 217 ? -19.543 -7.193 5.294 1.00 87.62 217 THR A CA 1
ATOM 1709 C C . THR A 1 217 ? -19.284 -5.949 6.146 1.00 87.62 217 THR A C 1
ATOM 1711 O O . THR A 1 217 ? -20.230 -5.355 6.662 1.00 87.62 217 THR A O 1
ATOM 1714 N N . PHE A 1 218 ? -18.036 -5.475 6.233 1.00 88.38 218 PHE A N 1
ATOM 1715 C CA . PHE A 1 218 ? -17.714 -4.251 6.981 1.00 88.38 218 PHE A CA 1
ATOM 1716 C C . PHE A 1 218 ? -18.434 -3.011 6.435 1.00 88.38 218 PHE A C 1
ATOM 1718 O O . PHE A 1 218 ? -18.956 -2.204 7.205 1.00 88.38 218 PHE A O 1
ATOM 1725 N N . THR A 1 219 ? -18.515 -2.867 5.111 1.00 92.00 219 THR A N 1
ATOM 1726 C CA . THR A 1 219 ? -19.210 -1.735 4.479 1.00 92.00 219 THR A CA 1
ATOM 1727 C C . THR A 1 219 ? -20.703 -1.754 4.807 1.00 92.00 219 THR A C 1
ATOM 1729 O O . THR A 1 219 ? -21.271 -0.727 5.174 1.00 92.00 219 THR A O 1
ATOM 1732 N N . GLN A 1 220 ? -21.341 -2.926 4.745 1.00 90.12 220 GLN A N 1
ATOM 1733 C CA . GLN A 1 220 ? -22.752 -3.093 5.094 1.00 90.12 220 GLN A CA 1
ATOM 1734 C C . GLN A 1 220 ? -23.023 -2.771 6.566 1.00 90.12 220 GLN A C 1
ATOM 1736 O O . GLN A 1 220 ? -23.980 -2.055 6.866 1.00 90.12 220 GLN A O 1
ATOM 1741 N N . VAL A 1 221 ? -22.162 -3.234 7.477 1.00 87.75 221 VAL A N 1
ATOM 1742 C CA . VAL A 1 221 ? -22.252 -2.903 8.907 1.00 87.75 221 VAL A CA 1
ATOM 1743 C C . VAL A 1 221 ? -22.174 -1.390 9.114 1.00 87.75 221 VAL A C 1
ATOM 1745 O O . VAL A 1 221 ? -23.027 -0.826 9.797 1.00 87.75 221 VAL A O 1
ATOM 1748 N N . ALA A 1 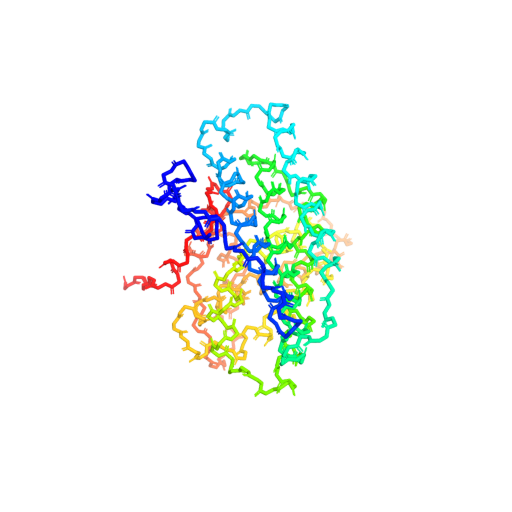222 ? -21.221 -0.706 8.471 1.00 89.75 222 ALA A N 1
ATOM 1749 C CA . ALA A 1 222 ? -21.092 0.745 8.592 1.00 89.75 222 ALA A CA 1
ATOM 1750 C C . ALA A 1 222 ? -22.344 1.497 8.106 1.00 89.75 222 ALA A C 1
ATOM 1752 O O . ALA A 1 222 ? -22.831 2.388 8.800 1.00 89.75 222 ALA A O 1
ATOM 1753 N N . LYS A 1 223 ? -22.912 1.098 6.960 1.00 90.25 223 LYS A N 1
ATOM 1754 C CA . LYS A 1 223 ? -24.143 1.699 6.413 1.00 90.25 223 LYS A CA 1
ATOM 1755 C C . LYS A 1 223 ? -25.353 1.503 7.318 1.00 90.25 223 LYS A C 1
ATOM 1757 O O . LYS A 1 223 ? -26.146 2.427 7.504 1.00 90.25 223 LYS A O 1
ATOM 1762 N N . LYS A 1 224 ? -25.515 0.299 7.870 1.00 85.75 224 LYS A N 1
ATOM 1763 C CA . LYS A 1 224 ? -26.633 -0.003 8.769 1.00 85.75 224 LYS A CA 1
ATOM 1764 C C . LYS A 1 224 ? -26.535 0.795 10.063 1.00 85.75 224 LYS A C 1
ATOM 1766 O O . LYS A 1 224 ? -27.543 1.328 10.512 1.00 85.75 224 LYS A O 1
ATOM 1771 N N . LEU A 1 225 ? -25.337 0.934 10.627 1.00 84.19 225 LEU A N 1
ATOM 1772 C CA . LEU A 1 225 ? -25.128 1.741 11.830 1.00 84.19 225 LEU A CA 1
ATOM 1773 C C . LEU A 1 225 ? -25.431 3.221 11.592 1.00 84.19 225 LEU A C 1
ATOM 1775 O O . LEU A 1 225 ? -26.072 3.834 12.441 1.00 84.19 225 LEU A O 1
ATOM 1779 N N . ASP A 1 226 ? -25.040 3.775 10.442 1.00 85.06 226 ASP A N 1
ATOM 1780 C CA . ASP A 1 226 ? -25.411 5.144 10.065 1.00 85.06 226 ASP A CA 1
ATOM 1781 C C . ASP A 1 226 ? -26.940 5.294 9.927 1.00 85.06 226 ASP A C 1
ATOM 1783 O O . ASP A 1 226 ? -27.541 6.187 10.525 1.00 85.06 226 ASP A O 1
ATOM 1787 N N . SER A 1 227 ? -27.600 4.344 9.253 1.00 81.56 227 SER A N 1
ATOM 1788 C CA . SER A 1 227 ? -29.057 4.360 9.031 1.00 81.56 227 SER A CA 1
ATOM 1789 C C . SER A 1 227 ? -29.867 4.237 10.331 1.00 81.56 227 SER A C 1
ATOM 1791 O O . SER A 1 227 ? -30.789 5.019 10.569 1.00 81.56 227 SER A O 1
ATOM 1793 N N . SER A 1 228 ? -29.521 3.285 11.204 1.00 77.88 228 SER A N 1
ATOM 1794 C CA . SER A 1 228 ? -30.194 3.082 12.497 1.00 77.88 228 SER A CA 1
ATOM 1795 C C . SER A 1 228 ? -30.028 4.287 13.422 1.00 77.88 228 SER A C 1
ATOM 1797 O O . SER A 1 228 ? -30.938 4.635 14.177 1.00 77.88 228 SER A O 1
ATOM 1799 N N . GLN A 1 229 ? -28.877 4.957 13.357 1.00 68.56 229 GLN A N 1
ATOM 1800 C CA . GLN A 1 229 ? -28.622 6.152 14.154 1.00 68.56 229 GLN A CA 1
ATOM 1801 C C . GLN A 1 229 ? -29.324 7.394 13.600 1.00 68.56 229 GLN A C 1
ATOM 1803 O O . GLN A 1 229 ? -29.795 8.201 14.399 1.00 68.56 229 GLN A O 1
ATOM 1808 N N . GLN A 1 230 ? -29.455 7.538 12.277 1.00 70.56 230 GLN A N 1
ATOM 1809 C CA . GLN A 1 230 ? -30.286 8.583 11.666 1.00 70.56 230 GLN A CA 1
ATOM 1810 C C . GLN A 1 230 ? -31.756 8.409 12.057 1.00 70.56 230 GLN A C 1
ATOM 1812 O O . GLN A 1 230 ? -32.383 9.362 12.509 1.00 70.56 230 GLN A O 1
ATOM 1817 N N . GLN A 1 231 ? -32.278 7.178 12.013 1.00 67.81 231 GLN A N 1
ATOM 1818 C CA . GLN A 1 231 ? -33.638 6.886 12.476 1.00 67.81 231 GLN A CA 1
ATOM 1819 C C . GLN A 1 231 ? -33.826 7.205 13.963 1.00 67.81 231 GLN A C 1
ATOM 1821 O O . GLN A 1 231 ? -34.852 7.771 14.336 1.00 67.81 231 GLN A O 1
ATOM 1826 N N . GLN A 1 232 ? -32.848 6.896 14.824 1.00 61.81 232 GLN A N 1
ATOM 1827 C CA . GLN A 1 232 ? -32.898 7.298 16.232 1.00 61.81 232 GLN A CA 1
ATOM 1828 C C . GLN A 1 232 ? -32.820 8.815 16.407 1.00 61.81 232 GLN A C 1
ATOM 1830 O O . GLN A 1 232 ? -33.581 9.340 17.207 1.00 61.81 232 GLN A O 1
ATOM 1835 N N . GLN A 1 233 ? -31.970 9.537 15.671 1.00 59.59 233 GLN A N 1
ATOM 1836 C CA . GLN A 1 233 ? -31.900 11.004 15.740 1.00 59.59 233 GLN A CA 1
ATOM 1837 C C . GLN A 1 233 ? -33.194 11.675 15.267 1.00 59.59 233 GLN A C 1
ATOM 1839 O O . GLN A 1 233 ? -33.657 12.606 15.924 1.00 59.59 233 GLN A O 1
ATOM 1844 N N . ASP A 1 234 ? -33.824 11.151 14.216 1.00 57.88 234 ASP A N 1
ATOM 1845 C CA . ASP A 1 234 ? -35.145 11.596 13.758 1.00 57.88 234 ASP A CA 1
ATOM 1846 C C . ASP A 1 234 ? -36.254 11.251 14.772 1.00 57.88 234 ASP A C 1
ATOM 1848 O O . ASP A 1 234 ? -37.248 11.970 14.894 1.00 57.88 234 ASP A O 1
ATOM 1852 N N . SER A 1 235 ? -36.067 10.184 15.557 1.00 54.06 235 SER A N 1
ATOM 1853 C CA . SER A 1 235 ? -36.986 9.751 16.622 1.00 54.06 235 SER A CA 1
ATOM 1854 C C . SER A 1 235 ? -36.731 10.436 17.977 1.00 54.06 235 SER A C 1
ATOM 1856 O O . SER A 1 235 ? -37.625 10.492 18.821 1.00 54.06 235 SER A O 1
ATOM 1858 N N . LEU A 1 236 ? -35.542 11.011 18.197 1.00 48.31 236 LEU A N 1
ATOM 1859 C CA . LEU A 1 236 ? -35.073 11.611 19.458 1.00 48.31 236 LEU A CA 1
ATOM 1860 C C . LEU A 1 236 ? -35.642 13.016 19.734 1.00 48.31 236 LEU A C 1
ATOM 1862 O O . LEU A 1 236 ? -35.152 13.741 20.599 1.00 48.31 236 LEU A O 1
ATOM 1866 N N . HIS A 1 237 ? -36.777 13.353 19.117 1.00 49.28 237 HIS A N 1
ATOM 1867 C CA . HIS A 1 237 ? -37.763 14.219 19.769 1.00 49.28 237 HIS A CA 1
ATOM 1868 C C . HIS A 1 237 ? -38.546 13.505 20.895 1.00 49.28 237 HIS A C 1
ATOM 1870 O O . HIS A 1 237 ? -39.332 14.156 21.584 1.00 49.28 237 HIS A O 1
ATOM 1876 N N . ALA A 1 238 ? -38.305 12.212 21.151 1.00 44.34 238 ALA A N 1
ATOM 1877 C CA . ALA A 1 238 ? -38.804 11.512 22.331 1.00 44.34 238 ALA A CA 1
ATOM 1878 C C . ALA A 1 238 ? -37.773 10.525 22.923 1.00 44.34 238 ALA A C 1
ATOM 1880 O O . ALA A 1 238 ? -37.562 9.434 22.411 1.00 44.34 238 ALA A O 1
ATOM 1881 N N . SER A 1 239 ? -37.240 10.918 24.084 1.00 35.53 239 SER A N 1
ATOM 1882 C CA . SER A 1 239 ? -36.584 10.111 25.126 1.00 35.53 239 SER A CA 1
ATOM 1883 C C . SER A 1 239 ? -35.199 9.496 24.859 1.00 35.53 239 SER A C 1
ATOM 1885 O O . SER A 1 239 ? -35.039 8.486 24.183 1.00 35.53 239 SER A O 1
ATOM 1887 N N . ASP A 1 240 ? -34.217 10.064 25.568 1.00 37.81 240 ASP A N 1
ATOM 1888 C CA . ASP A 1 240 ? -32.910 9.486 25.890 1.00 37.81 240 ASP A CA 1
ATOM 1889 C C . ASP A 1 240 ? -33.061 8.195 26.698 1.00 37.81 240 ASP A C 1
ATOM 1891 O O . ASP A 1 240 ? -33.576 8.237 27.815 1.00 37.81 240 ASP A O 1
ATOM 1895 N N . THR A 1 241 ? -32.557 7.070 26.188 1.00 41.47 241 THR A N 1
ATOM 1896 C CA . THR A 1 241 ? -31.527 6.242 26.850 1.00 41.47 241 THR A CA 1
ATOM 1897 C C . THR A 1 241 ? -31.051 5.186 25.846 1.00 41.47 241 THR A C 1
ATOM 1899 O O . THR A 1 241 ? -31.825 4.310 25.473 1.00 41.47 241 THR A O 1
ATOM 1902 N N . ALA A 1 242 ? -29.784 5.208 25.428 1.00 36.69 242 ALA A N 1
ATOM 1903 C CA . ALA A 1 242 ? -29.177 4.061 24.752 1.00 36.69 242 ALA A CA 1
ATOM 1904 C C . ALA A 1 242 ? -27.763 3.839 25.293 1.00 36.69 242 ALA A C 1
ATOM 1906 O O . ALA A 1 242 ? -26.897 4.710 25.218 1.00 36.69 242 ALA A O 1
ATOM 1907 N N . GLN A 1 243 ? -27.568 2.672 25.903 1.00 38.78 243 GLN A N 1
ATOM 1908 C CA . GLN A 1 243 ? -26.262 2.152 26.287 1.00 38.78 243 GLN A CA 1
ATOM 1909 C C . GLN A 1 243 ? -25.443 1.926 25.011 1.00 38.78 243 GLN A C 1
ATOM 1911 O O . GLN A 1 243 ? -25.958 1.340 24.065 1.00 38.78 243 GLN A O 1
ATOM 1916 N N . ASN A 1 244 ? -24.190 2.388 24.980 1.00 36.59 244 ASN A N 1
ATOM 1917 C CA . ASN A 1 244 ? -23.253 2.072 23.899 1.00 36.59 244 ASN A CA 1
ATOM 1918 C C . ASN A 1 244 ? -22.940 0.566 23.942 1.00 36.59 244 ASN A C 1
ATOM 1920 O O . ASN A 1 244 ? -22.270 0.147 24.893 1.00 36.59 244 ASN A O 1
ATOM 1924 N N . PRO A 1 245 ? -23.381 -0.252 22.967 1.00 43.91 245 PRO A N 1
ATOM 1925 C CA . PRO A 1 245 ? -22.900 -1.619 22.875 1.00 43.91 245 PRO A CA 1
ATOM 1926 C C . PRO A 1 245 ? -21.398 -1.602 22.571 1.00 43.91 245 PRO A C 1
ATOM 1928 O O . PRO A 1 245 ? -20.880 -0.696 21.910 1.00 43.91 245 PRO A O 1
ATOM 1931 N N . SER A 1 246 ? -20.688 -2.600 23.090 1.00 50.16 246 SER A N 1
ATOM 1932 C CA . SER A 1 246 ? -19.292 -2.844 22.742 1.00 50.16 246 SER A CA 1
ATOM 1933 C C . SER A 1 246 ? -19.194 -3.062 21.232 1.00 50.16 246 SER A C 1
ATOM 1935 O O . SER A 1 246 ? -19.734 -4.024 20.698 1.00 50.16 246 SER A O 1
ATOM 1937 N N . LEU A 1 247 ? -18.485 -2.167 20.547 1.00 50.75 247 LEU A N 1
ATOM 1938 C CA . LEU A 1 247 ? -18.330 -2.130 19.087 1.00 50.75 247 LEU A CA 1
ATOM 1939 C C . LEU A 1 247 ? -17.526 -3.333 18.528 1.00 50.75 247 LEU A C 1
ATOM 1941 O O . LEU A 1 247 ? -17.337 -3.462 17.322 1.00 50.75 247 LEU A O 1
ATOM 1945 N N . PHE A 1 248 ? -17.063 -4.215 19.420 1.00 52.66 248 PHE A N 1
ATOM 1946 C CA . PHE A 1 248 ? -16.173 -5.349 19.153 1.00 52.66 248 PHE A CA 1
ATOM 1947 C C . PHE A 1 248 ? -16.764 -6.700 19.590 1.00 52.66 248 PHE A C 1
ATOM 1949 O O . PHE A 1 248 ? -16.050 -7.700 19.631 1.00 52.66 248 PHE A O 1
ATOM 1956 N N . ASP A 1 249 ? -18.048 -6.731 19.951 1.00 55.47 249 ASP A N 1
ATOM 1957 C CA . ASP A 1 249 ? -18.746 -7.962 20.320 1.00 55.47 249 ASP A CA 1
ATOM 1958 C C . ASP A 1 249 ? -19.228 -8.709 19.057 1.00 55.47 249 ASP A C 1
ATOM 1960 O O . ASP A 1 249 ? -19.824 -8.077 18.181 1.00 55.47 249 ASP A O 1
ATOM 1964 N N . PRO A 1 250 ? -19.011 -10.029 18.910 1.00 50.88 250 PRO A N 1
ATOM 1965 C CA . PRO A 1 250 ? -19.662 -10.822 17.867 1.00 50.88 250 PRO A CA 1
ATOM 1966 C C . PRO A 1 250 ? -21.182 -10.613 17.802 1.00 50.88 250 PRO A C 1
ATOM 1968 O O . PRO A 1 250 ? -21.737 -10.576 16.703 1.00 50.88 250 PRO A O 1
ATOM 1971 N N . GLU A 1 251 ? -21.842 -10.385 18.945 1.00 56.72 251 GLU A N 1
ATOM 1972 C CA . GLU A 1 251 ? -23.277 -10.070 19.000 1.00 56.72 251 GLU A CA 1
ATOM 1973 C C . GLU A 1 251 ? -23.609 -8.744 18.293 1.00 56.72 251 GLU A C 1
ATOM 1975 O O . GLU A 1 251 ? -24.640 -8.639 17.639 1.00 56.72 251 GLU A O 1
ATOM 1980 N N . PHE A 1 252 ? -22.707 -7.755 18.306 1.00 62.31 252 PHE A N 1
ATOM 1981 C CA . PHE A 1 252 ? -22.883 -6.487 17.587 1.00 62.31 252 PHE A CA 1
ATOM 1982 C C . PHE A 1 252 ? -22.897 -6.683 16.067 1.00 62.31 252 PHE A C 1
ATOM 1984 O O . PHE A 1 252 ? -23.732 -6.111 15.361 1.00 62.31 252 PHE A O 1
ATOM 1991 N N . PHE A 1 253 ? -21.986 -7.514 15.552 1.00 56.72 253 PHE A N 1
ATOM 1992 C CA . PHE A 1 253 ? -21.984 -7.888 14.139 1.00 56.72 253 PHE A CA 1
ATOM 1993 C C . PHE A 1 253 ? -23.208 -8.737 13.807 1.00 56.72 253 PHE A C 1
ATOM 1995 O O . PHE A 1 253 ? -23.828 -8.527 12.770 1.00 56.72 253 PHE A O 1
ATOM 2002 N N . GLN A 1 254 ? -23.605 -9.645 14.694 1.00 58.47 254 GLN A N 1
ATOM 2003 C CA . GLN A 1 254 ? -24.784 -10.476 14.499 1.00 58.47 254 GLN A CA 1
ATOM 2004 C C . GLN A 1 254 ? -26.089 -9.668 14.508 1.00 58.47 254 GLN A C 1
ATOM 2006 O O . GLN A 1 254 ? -26.950 -9.948 13.685 1.00 58.47 254 GLN A O 1
ATOM 2011 N N . ASP A 1 255 ? -26.220 -8.627 15.328 1.00 61.06 255 ASP A N 1
ATOM 2012 C CA . ASP A 1 255 ? -27.379 -7.726 15.341 1.00 61.06 255 ASP A CA 1
ATOM 2013 C C . ASP A 1 255 ? -27.409 -6.813 14.109 1.00 61.06 255 ASP A C 1
ATOM 2015 O O . ASP A 1 255 ? -28.448 -6.652 13.461 1.00 61.06 255 ASP A O 1
ATOM 2019 N N . ALA A 1 256 ? -26.254 -6.258 13.722 1.00 58.31 256 ALA A N 1
ATOM 2020 C CA . ALA A 1 256 ? -26.138 -5.464 12.502 1.00 58.31 256 ALA A CA 1
ATOM 2021 C C . ALA A 1 256 ? -26.456 -6.305 11.251 1.00 58.31 256 ALA A C 1
ATOM 2023 O O . ALA A 1 256 ? -27.075 -5.822 10.301 1.00 58.31 256 ALA A O 1
ATOM 2024 N N . LEU A 1 257 ? -26.064 -7.579 11.229 1.00 55.53 257 LEU A N 1
ATOM 2025 C CA . LEU A 1 257 ? -26.250 -8.465 10.079 1.00 55.53 257 LEU A CA 1
ATOM 2026 C C . LEU A 1 257 ? -27.590 -9.224 10.109 1.00 55.53 257 LEU A C 1
ATOM 2028 O O . LEU A 1 257 ? -28.184 -9.438 9.055 1.00 55.53 257 LEU A O 1
ATOM 2032 N N . GLY A 1 258 ? -28.111 -9.552 11.291 1.00 46.66 258 GLY A N 1
ATOM 2033 C CA . GLY A 1 258 ? -29.265 -10.427 11.519 1.00 46.66 258 GLY A CA 1
ATOM 2034 C C . GLY A 1 258 ? -30.639 -9.786 11.323 1.00 46.66 258 GLY A C 1
ATOM 2035 O O . GLY A 1 258 ? -31.615 -10.509 11.124 1.00 46.66 258 GLY A O 1
ATOM 2036 N N . ALA A 1 259 ? -30.735 -8.453 11.298 1.00 45.91 259 ALA A N 1
ATOM 2037 C CA . ALA A 1 259 ? -32.013 -7.747 11.172 1.00 45.91 259 ALA A CA 1
ATOM 2038 C C . ALA A 1 259 ? -32.772 -7.978 9.841 1.00 45.91 259 ALA A C 1
ATOM 2040 O O . ALA A 1 259 ? -33.940 -7.611 9.765 1.00 45.91 259 ALA A O 1
ATOM 2041 N N . ASP A 1 260 ? -32.164 -8.596 8.816 1.00 40.69 260 ASP A N 1
ATOM 2042 C CA . ASP A 1 260 ? -32.783 -8.742 7.481 1.00 40.69 260 ASP A CA 1
ATOM 2043 C C . ASP A 1 260 ? -32.920 -10.185 6.961 1.00 40.69 260 ASP A C 1
ATOM 2045 O O . ASP A 1 260 ? -33.380 -10.415 5.844 1.00 40.69 260 ASP A O 1
ATOM 2049 N N . LEU A 1 261 ? -32.627 -11.200 7.782 1.00 39.16 261 LEU A N 1
ATOM 2050 C CA . LEU A 1 261 ? -32.809 -12.612 7.394 1.00 39.16 261 LEU A CA 1
ATOM 2051 C C . LEU A 1 261 ? -34.284 -13.033 7.214 1.00 39.16 261 LEU A C 1
ATOM 2053 O O . LEU A 1 261 ? -34.558 -14.199 6.933 1.00 39.16 261 LEU A O 1
ATOM 2057 N N . SER A 1 262 ? -35.245 -12.111 7.351 1.00 34.81 262 SER A N 1
ATOM 2058 C CA . SER A 1 262 ? -36.674 -12.403 7.179 1.00 34.81 262 SER A CA 1
ATOM 2059 C C . SER A 1 262 ? -37.349 -11.717 5.987 1.00 34.81 262 SER A C 1
ATOM 2061 O O . SER A 1 262 ? -38.487 -12.070 5.672 1.00 34.81 262 SER A O 1
ATOM 2063 N N . THR A 1 263 ? -36.678 -10.817 5.259 1.00 35.34 263 THR A N 1
ATOM 2064 C CA . THR A 1 263 ? -37.338 -10.024 4.208 1.00 35.34 263 THR A CA 1
ATOM 2065 C C . THR A 1 263 ? -36.411 -9.644 3.059 1.00 35.34 263 THR A C 1
ATOM 2067 O O . THR A 1 263 ? -36.135 -8.476 2.854 1.00 35.34 263 THR A O 1
ATOM 2070 N N . HIS A 1 264 ? -35.969 -10.623 2.270 1.00 33.94 264 HIS A N 1
ATOM 2071 C CA . HIS A 1 264 ? -36.029 -10.608 0.798 1.00 33.94 264 HIS A CA 1
ATOM 2072 C C . HIS A 1 264 ? -35.136 -11.712 0.236 1.00 33.94 264 HIS A C 1
ATOM 2074 O O . HIS A 1 264 ? -33.922 -11.717 0.402 1.00 33.94 264 HIS A O 1
ATOM 2080 N N . GLY A 1 265 ? -35.772 -12.670 -0.441 1.00 33.94 265 GLY A N 1
ATOM 2081 C CA . GLY A 1 265 ? -35.067 -13.605 -1.299 1.00 33.94 265 GLY A CA 1
ATOM 2082 C C . GLY A 1 265 ? -34.595 -12.863 -2.539 1.00 33.94 265 GLY A C 1
ATOM 2083 O O . GLY A 1 265 ? -35.365 -12.714 -3.483 1.00 33.94 265 GLY A O 1
ATOM 2084 N N . ASP A 1 266 ? -33.348 -12.413 -2.522 1.00 31.52 266 ASP A N 1
ATOM 2085 C CA . ASP A 1 266 ? -32.581 -12.200 -3.740 1.00 31.52 266 ASP A CA 1
ATOM 2086 C C . ASP A 1 266 ? -31.219 -12.875 -3.571 1.00 31.52 266 ASP A C 1
ATOM 2088 O O . ASP A 1 266 ? -30.622 -12.863 -2.493 1.00 31.52 266 ASP A O 1
ATOM 2092 N N . GLY A 1 267 ? -30.820 -13.611 -4.599 1.00 36.12 267 GLY A N 1
ATOM 2093 C CA . GLY A 1 267 ? -29.753 -14.594 -4.514 1.00 36.12 267 GLY A CA 1
ATOM 2094 C C . GLY A 1 267 ? -28.354 -13.983 -4.463 1.00 36.12 267 GLY A C 1
ATOM 2095 O O . GLY A 1 267 ? -28.080 -12.947 -5.058 1.00 36.12 267 GLY A O 1
ATOM 2096 N N . ASP A 1 268 ? -27.451 -14.757 -3.859 1.00 35.81 268 ASP A N 1
ATOM 2097 C CA . ASP A 1 268 ? -26.036 -14.858 -4.247 1.00 35.81 268 ASP A CA 1
ATOM 2098 C C . ASP A 1 268 ? -24.996 -13.937 -3.575 1.00 35.81 268 ASP A C 1
ATOM 2100 O O . ASP A 1 268 ? -23.988 -13.555 -4.174 1.00 35.81 268 ASP A O 1
ATOM 2104 N N . ILE A 1 269 ? -25.157 -13.659 -2.276 1.00 41.25 269 ILE A N 1
ATOM 2105 C CA . ILE A 1 269 ? -24.027 -13.268 -1.416 1.00 41.25 269 ILE A CA 1
ATOM 2106 C C . ILE A 1 269 ? -24.011 -14.206 -0.207 1.00 41.25 269 ILE A C 1
ATOM 2108 O O . ILE A 1 269 ? -24.768 -14.012 0.742 1.00 41.25 269 ILE A O 1
ATOM 2112 N N . SER A 1 270 ? -23.166 -15.246 -0.231 1.00 46.34 270 SER A N 1
ATOM 2113 C CA . SER A 1 270 ? -22.878 -16.010 0.989 1.00 46.34 270 SER A CA 1
ATOM 2114 C C . SER A 1 270 ? -22.071 -15.111 1.923 1.00 46.34 270 SER A C 1
ATOM 2116 O O . SER A 1 270 ? -20.848 -15.011 1.820 1.00 46.34 270 SER A O 1
ATOM 2118 N N . MET A 1 271 ? -22.780 -14.384 2.778 1.00 53.00 271 MET A N 1
ATOM 2119 C CA . MET A 1 271 ? -22.174 -13.518 3.773 1.00 53.00 271 MET A CA 1
ATOM 2120 C C . MET A 1 271 ? -21.310 -14.362 4.714 1.00 53.00 271 MET A C 1
ATOM 2122 O O . MET A 1 271 ? -21.722 -15.447 5.127 1.00 53.00 271 MET A O 1
ATOM 2126 N N . LEU A 1 272 ? -20.098 -13.889 5.012 1.00 59.22 272 LEU A N 1
ATOM 2127 C CA . LEU A 1 272 ? -19.214 -14.563 5.961 1.00 59.22 272 LEU A CA 1
ATOM 2128 C C . LEU A 1 272 ? -19.869 -14.615 7.343 1.00 59.22 272 LEU A C 1
ATOM 2130 O O . LEU A 1 272 ? -20.581 -13.690 7.735 1.00 59.22 272 LEU A O 1
ATOM 2134 N N . ASP A 1 273 ? -19.596 -15.694 8.076 1.00 66.94 273 ASP A N 1
ATOM 2135 C CA . ASP A 1 273 ? -20.053 -15.868 9.453 1.00 66.94 273 ASP A CA 1
ATOM 2136 C C . ASP A 1 273 ? -19.692 -14.619 10.298 1.00 66.94 273 ASP A C 1
ATOM 2138 O O . ASP A 1 273 ? -18.527 -14.190 10.298 1.00 66.94 273 ASP A O 1
ATOM 2142 N N . PRO A 1 274 ? -20.660 -13.993 10.997 1.00 64.38 274 PRO A N 1
ATOM 2143 C CA . PRO A 1 274 ? -20.408 -12.865 11.891 1.00 64.38 274 PRO A CA 1
ATOM 2144 C C . PRO A 1 274 ? -19.303 -13.138 12.917 1.00 64.38 274 PRO A C 1
ATOM 2146 O O . PRO A 1 274 ? -18.516 -12.236 13.208 1.00 64.38 274 PRO A O 1
ATOM 2149 N N . VAL A 1 275 ? -19.189 -14.381 13.405 1.00 65.19 275 VAL A N 1
ATOM 2150 C CA . VAL A 1 275 ? -18.125 -14.793 14.337 1.00 65.19 275 VAL A CA 1
ATOM 2151 C C . VAL A 1 275 ? -16.758 -14.705 13.659 1.00 65.19 275 VAL A C 1
ATOM 2153 O O . VAL A 1 275 ? -15.850 -14.065 14.181 1.00 65.19 275 VAL A O 1
ATOM 2156 N N . TYR A 1 276 ? -16.635 -15.232 12.440 1.00 67.81 276 TYR A N 1
ATOM 2157 C CA . TYR A 1 276 ? -15.405 -15.148 11.647 1.00 67.81 276 TYR A CA 1
ATOM 2158 C C . TYR A 1 276 ? -14.997 -13.695 11.346 1.00 67.81 276 TYR A C 1
ATOM 2160 O O . TYR A 1 276 ? -13.816 -13.346 11.392 1.00 67.81 276 TYR A O 1
ATOM 2168 N N . THR A 1 277 ? -15.967 -12.818 11.078 1.00 66.19 277 THR A N 1
ATOM 2169 C CA . THR A 1 277 ? -15.711 -11.391 10.819 1.00 66.19 277 THR A CA 1
ATOM 2170 C C . THR A 1 277 ? -15.242 -10.658 12.081 1.00 66.19 277 THR A C 1
ATOM 2172 O O . THR A 1 277 ? -14.304 -9.857 12.018 1.00 66.19 277 THR A O 1
ATOM 2175 N N . ALA A 1 278 ? -15.856 -10.952 13.230 1.00 66.75 278 ALA A N 1
ATOM 2176 C CA . ALA A 1 278 ? -15.450 -10.409 14.522 1.00 66.75 278 ALA A CA 1
ATOM 2177 C C . ALA A 1 278 ? -14.055 -10.909 14.935 1.00 66.75 278 ALA A C 1
ATOM 2179 O O . ALA A 1 278 ? -13.238 -10.115 15.401 1.00 66.75 278 ALA A O 1
ATOM 2180 N N . ASP A 1 279 ? -13.739 -12.181 14.687 1.00 69.69 279 ASP A N 1
ATOM 2181 C CA . ASP A 1 279 ? -12.412 -12.754 14.929 1.00 69.69 279 ASP A CA 1
ATOM 2182 C C . ASP A 1 279 ? -11.340 -12.088 14.058 1.00 69.69 279 ASP A C 1
ATOM 2184 O O . ASP A 1 279 ? -10.277 -11.716 14.557 1.00 69.69 279 ASP A O 1
ATOM 2188 N N . ILE A 1 280 ? -11.627 -11.846 12.771 1.00 68.00 280 ILE A N 1
ATOM 2189 C CA . ILE A 1 280 ? -10.734 -11.081 11.884 1.00 68.00 280 ILE A CA 1
ATOM 2190 C C . ILE A 1 280 ? -10.468 -9.685 12.449 1.00 68.00 280 ILE A C 1
ATOM 2192 O O . ILE A 1 280 ? -9.320 -9.233 12.449 1.00 68.00 280 ILE A O 1
ATOM 2196 N N . LEU A 1 281 ? -11.508 -8.993 12.919 1.00 69.25 281 LEU A N 1
ATOM 2197 C CA . LEU A 1 281 ? -11.368 -7.648 13.467 1.00 69.25 281 LEU A CA 1
ATOM 2198 C C . LEU A 1 281 ? -10.580 -7.649 14.786 1.00 69.25 281 LEU A C 1
ATOM 2200 O O . LEU A 1 281 ? -9.705 -6.806 14.978 1.00 69.25 281 LEU A O 1
ATOM 2204 N N . ASN A 1 282 ? -10.847 -8.605 15.674 1.00 67.19 282 ASN A N 1
ATOM 2205 C CA . ASN A 1 282 ? -10.156 -8.729 16.955 1.00 67.19 282 ASN A CA 1
ATOM 2206 C C . ASN A 1 282 ? -8.675 -9.072 16.775 1.00 67.19 282 ASN A C 1
ATOM 2208 O O . ASN A 1 282 ? -7.824 -8.448 17.414 1.00 67.19 282 ASN A O 1
ATOM 2212 N N . ASP A 1 283 ? -8.340 -9.983 15.864 1.00 67.00 283 ASP A N 1
ATOM 2213 C CA . ASP A 1 283 ? -6.947 -10.294 15.539 1.00 67.00 283 ASP A CA 1
ATOM 2214 C C . ASP A 1 283 ? -6.220 -9.093 14.930 1.00 67.00 283 ASP A C 1
ATOM 2216 O O . ASP A 1 283 ? -5.048 -8.846 15.225 1.00 67.00 283 ASP A O 1
ATOM 2220 N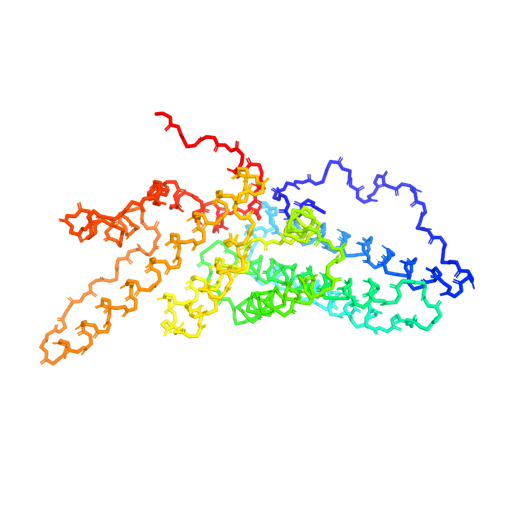 N . TRP A 1 284 ? -6.931 -8.299 14.131 1.00 65.62 284 TRP A N 1
ATOM 2221 C CA . TRP A 1 284 ? -6.398 -7.078 13.543 1.00 65.62 284 TRP A CA 1
ATOM 2222 C C . TRP A 1 284 ? -6.088 -5.996 14.588 1.00 65.62 284 TRP A C 1
ATOM 2224 O O . TRP A 1 284 ? -5.057 -5.328 14.497 1.00 65.62 284 TRP A O 1
ATOM 2234 N N . LEU A 1 285 ? -6.949 -5.847 15.597 1.00 63.09 285 LEU A N 1
ATOM 2235 C CA . LEU A 1 285 ? -6.766 -4.897 16.702 1.00 63.09 285 LEU A CA 1
ATOM 2236 C C . LEU A 1 285 ? -5.685 -5.342 17.698 1.00 63.09 285 LEU A C 1
ATOM 2238 O O . LEU A 1 285 ? -5.081 -4.505 18.372 1.00 63.09 285 LEU A O 1
ATOM 2242 N N . SER A 1 286 ? -5.448 -6.651 17.806 1.00 56.91 286 SER A N 1
ATOM 2243 C CA . SER A 1 286 ? -4.644 -7.246 18.881 1.00 56.91 286 SER A CA 1
ATOM 2244 C C . SER A 1 286 ? -3.226 -7.648 18.462 1.00 56.91 286 SER A C 1
ATOM 2246 O O . SER A 1 286 ? -2.420 -8.001 19.326 1.00 56.91 286 SER A O 1
ATOM 2248 N N . GLY A 1 287 ? -2.900 -7.625 17.165 1.00 56.72 287 GLY A N 1
ATOM 2249 C CA . GLY A 1 287 ? -1.722 -8.319 16.640 1.00 56.72 287 GLY A CA 1
ATOM 2250 C C . GLY A 1 287 ? -0.994 -7.648 15.469 1.00 56.72 287 GLY A C 1
ATOM 2251 O O . GLY A 1 287 ? -1.271 -6.500 15.109 1.00 56.72 287 GLY A O 1
ATOM 2252 N N . PRO A 1 288 ? 0.006 -8.341 14.885 1.00 56.94 288 PRO A N 1
ATOM 2253 C CA . PRO A 1 288 ? 0.656 -7.886 13.664 1.00 56.94 288 PRO A CA 1
ATOM 2254 C C . PRO A 1 288 ? -0.351 -7.817 12.499 1.00 56.94 288 PRO A C 1
ATOM 2256 O O . PRO A 1 288 ? -1.378 -8.493 12.530 1.00 56.94 288 PRO A O 1
ATOM 2259 N N . PRO A 1 289 ? -0.058 -7.025 11.451 1.00 58.25 289 PRO A N 1
ATOM 2260 C CA . PRO A 1 289 ? -0.869 -6.952 10.232 1.00 58.25 289 PRO A CA 1
ATOM 2261 C C . PRO A 1 289 ? -1.320 -8.315 9.701 1.00 58.25 289 PRO A C 1
ATOM 2263 O O . PRO A 1 289 ? -0.557 -9.266 9.712 1.00 58.25 289 PRO A O 1
ATOM 2266 N N . PHE A 1 290 ? -2.559 -8.392 9.221 1.00 60.72 290 PHE A N 1
ATOM 2267 C CA . PHE A 1 290 ? -3.230 -9.611 8.764 1.00 60.72 290 PHE A CA 1
ATOM 2268 C C . PHE A 1 290 ? -2.355 -10.527 7.871 1.00 60.72 290 PHE A C 1
ATOM 2270 O O . PHE A 1 290 ? -1.847 -10.071 6.842 1.00 60.72 290 PHE A O 1
ATOM 2277 N N . PRO A 1 291 ? -2.210 -11.829 8.194 1.00 58.59 291 PRO A N 1
ATOM 2278 C CA . PRO A 1 291 ? -1.553 -12.779 7.308 1.00 58.59 291 PRO A CA 1
ATOM 2279 C C . PRO A 1 291 ? -2.463 -13.106 6.126 1.00 58.59 291 PRO A C 1
ATOM 2281 O O . PRO A 1 291 ? -3.532 -13.686 6.307 1.00 58.59 291 PRO A O 1
ATOM 2284 N N . TRP A 1 292 ? -2.007 -12.807 4.907 1.00 59.28 292 TRP A N 1
ATOM 2285 C CA . TRP A 1 292 ? -2.705 -13.149 3.657 1.00 59.28 292 TRP A CA 1
ATOM 2286 C C . TRP A 1 292 ? -3.131 -14.625 3.568 1.00 59.28 292 TRP A C 1
ATOM 2288 O O . TRP A 1 292 ? -4.129 -14.928 2.927 1.00 59.28 292 TRP A O 1
ATOM 2298 N N . GLU A 1 293 ? -2.443 -15.525 4.278 1.00 57.78 293 GLU A N 1
ATOM 2299 C CA . GLU A 1 293 ? -2.772 -16.955 4.381 1.00 57.78 293 GLU A CA 1
ATOM 2300 C C . GLU A 1 293 ? -4.191 -17.221 4.909 1.00 57.78 293 GLU A C 1
ATOM 2302 O O . GLU A 1 293 ? -4.773 -18.252 4.591 1.00 57.78 293 GLU A O 1
ATOM 2307 N N . ARG A 1 294 ? -4.794 -16.295 5.669 1.00 56.72 294 ARG A N 1
ATOM 2308 C CA . ARG A 1 294 ? -6.177 -16.446 6.148 1.00 56.72 294 ARG A CA 1
ATOM 2309 C C . ARG A 1 294 ? -7.235 -16.288 5.065 1.00 56.72 294 ARG A C 1
ATOM 2311 O O . ARG A 1 294 ? -8.331 -16.812 5.231 1.00 56.72 294 ARG A O 1
ATOM 2318 N N . LEU A 1 295 ? -6.906 -15.628 3.956 1.00 57.00 295 LEU A N 1
ATOM 2319 C CA . LEU A 1 295 ? -7.789 -15.569 2.790 1.00 57.00 295 LEU A CA 1
ATOM 2320 C C . LEU A 1 295 ? -7.842 -16.911 2.044 1.00 57.00 295 LEU A C 1
ATOM 2322 O O . LEU A 1 295 ? -8.710 -17.089 1.195 1.00 57.00 295 LEU A O 1
ATOM 2326 N N . ASP A 1 296 ? -6.968 -17.863 2.384 1.00 50.75 296 ASP A N 1
ATOM 2327 C CA . ASP A 1 296 ? -6.929 -19.210 1.813 1.00 50.75 296 ASP A CA 1
ATOM 2328 C C . ASP A 1 296 ? -7.503 -20.296 2.748 1.00 50.75 296 ASP A C 1
ATOM 2330 O O . ASP A 1 296 ? -7.471 -21.479 2.403 1.00 50.75 296 ASP A O 1
ATOM 2334 N N . ILE A 1 297 ? -8.038 -19.948 3.922 1.00 41.53 297 ILE A N 1
ATOM 2335 C CA . ILE A 1 297 ? -8.598 -20.936 4.863 1.00 41.53 297 ILE A CA 1
ATOM 2336 C C . ILE A 1 297 ? -10.093 -21.137 4.572 1.00 41.53 297 ILE A C 1
ATOM 2338 O O . ILE A 1 297 ? -10.812 -20.176 4.305 1.00 41.53 297 ILE A O 1
ATOM 2342 N N . GLU A 1 298 ? -10.563 -22.390 4.594 1.00 40.62 298 GLU A N 1
ATOM 2343 C CA . GLU A 1 298 ? -11.998 -22.699 4.539 1.00 40.62 298 GLU A CA 1
ATOM 2344 C C . GLU A 1 298 ? -12.701 -22.144 5.792 1.00 40.62 298 GLU A C 1
ATOM 2346 O O . GLU A 1 298 ? -12.241 -22.434 6.901 1.00 40.62 298 GLU A O 1
ATOM 2351 N N . PRO A 1 299 ? -13.815 -21.394 5.676 1.00 39.16 299 PRO A N 1
ATOM 2352 C CA . PRO A 1 299 ? -14.742 -21.302 6.794 1.00 39.16 299 PRO A CA 1
ATOM 2353 C C . PRO A 1 299 ? -15.238 -22.729 7.060 1.00 39.16 299 PRO A C 1
ATOM 2355 O O . PRO A 1 299 ? -15.717 -23.399 6.146 1.00 39.16 299 PRO A O 1
ATOM 2358 N N . GLY A 1 300 ? -14.987 -23.231 8.268 1.00 35.06 300 GLY A N 1
ATOM 2359 C CA . GLY A 1 300 ? -15.221 -24.629 8.617 1.00 35.06 300 GLY A CA 1
ATOM 2360 C C . GLY A 1 300 ? -16.657 -25.086 8.342 1.00 35.06 300 GLY A C 1
ATOM 2361 O O . GLY A 1 300 ? -17.600 -24.312 8.497 1.00 35.06 300 GLY A O 1
ATOM 2362 N N . ASN A 1 301 ? -16.779 -26.356 7.940 1.00 30.17 301 ASN A N 1
ATOM 2363 C CA . ASN A 1 301 ? -18.011 -27.149 8.036 1.00 30.17 301 ASN A CA 1
ATOM 2364 C C . ASN A 1 301 ? -18.630 -27.093 9.437 1.00 30.17 301 ASN A C 1
ATOM 2366 O O . ASN A 1 301 ? -17.851 -27.175 10.417 1.00 30.17 301 ASN A O 1
#

Secondary structure (DSSP, 8-state):
-TTTTTS--SS-GGG--PPPPPPPS-HHHHHHHHHHHHHHHHHHHHHHHHGGGSHHHHTS-HHHHHHHHHHHHHHHHHHHHHHHT---TT-TTHHHHHHHHHHHHHHHHHHHHHHHHTTS-TTPPPPHHHHHHHHHHHHHHHHHHHHHHHHTSS-HHHHIIIIITTS-SHHHHHHHHHHHHHT-HHHHHHHHHHHHHHHTTGGG-HHHHHHHHHHHHHHHHHHHHHHHHHHHHHHTTS--------TT-HHHHHHHHHTTTTS-------PPPHHHHHHHHHHHHHSSS--GGGGGSPPP-

InterPro domains:
  IPR050987 ABC-transporter-regulating transcription factor-like [PTHR46910] (1-245)

Mean predicted aligned error: 9.94 Å

Radius of gyration: 21.01 Å; Cα contacts (8 Å, |Δi|>4): 319; chains: 1; bounding box: 64×41×49 Å

Solvent-accessible surface area (backbone atoms only — not comparable to full-atom values): 16973 Å² total; per-residue (Å²): 95,35,41,41,42,39,41,83,61,93,68,50,79,87,75,58,84,74,75,79,83,80,65,52,88,51,46,48,46,24,42,56,42,52,49,50,53,50,50,55,54,48,41,53,50,38,52,59,48,41,54,42,56,33,69,78,51,49,73,46,57,63,82,76,44,49,63,58,47,51,53,50,50,54,51,50,52,53,50,53,55,54,61,70,65,58,62,66,70,66,34,56,64,52,71,60,53,57,54,51,52,42,52,53,50,26,38,50,23,22,50,46,16,51,46,40,53,57,62,34,48,84,87,46,68,87,47,71,67,22,46,52,23,10,52,49,19,54,51,35,47,67,62,39,52,58,57,43,61,77,59,70,78,56,53,61,57,51,46,44,66,61,48,52,66,62,28,46,70,60,26,59,53,49,36,49,55,44,20,62,72,70,68,34,66,66,41,50,54,51,48,51,58,50,47,59,57,41,59,77,35,22,88,68,40,68,42,38,34,45,51,38,47,54,54,49,51,53,47,51,44,44,53,48,56,53,51,57,48,50,54,46,59,74,47,57,87,58,77,92,83,80,83,84,72,62,93,78,40,43,64,50,46,38,56,65,62,53,80,54,84,83,75,72,97,70,87,89,73,89,73,69,57,39,59,60,55,38,49,54,50,51,48,51,64,74,52,48,47,63,44,63,70,62,40,72,54,77,83,77,133